Protein AF-A0A8S3X8J1-F1 (afdb_monomer_lite)

Radius of gyration: 30.8 Å; chains: 1; bounding box: 68×68×100 Å

pLDDT: mean 73.82, std 20.45, range [28.98, 93.81]

Secondary structure (DSSP, 8-state):
-HHHHHHH-TTS---HHHHHHHHHHHHHHT-S-HHHHHHHHHHHS----------------------------------TTHHHHHHHHHHHHHHHHHHHHHHHTS-GGGPPPPP-----HHHHHHHHHHHHHHHHHHHT--SHHHHHHHHHHHHHHHHHHHT---PPTT-------S--HHHHHHHHHHHHHT------------

Foldseek 3Di:
DVVVCCVVCVVDDDDPVRVVVVVVCCVVVPPDDPVRVVVVVVVVDPPPPDDDDDDDDDDDDDDDDDDDDDDDDDDPPPDVCVVVVVVVLVVLVVQLVVLLVVLLVDDPQFDWDQDDDDPDPVLVVLCVSVVVVLVVQCVVDDDPSSNVSSVSSSSVSSCVVVVHDTHGRPPPPPPPPPDDPVRVVVVVVVVVVCPDDPPPPPDDDD

Sequence (206 aa):
MHCFFAELEPSIPVTEQNLADRVRYIMRSKIFDDAELERLRREAIPSSTELATAGDAAPQATDQLPRLEAAMDLPVVVDSNDGEMVSHKLEKMSILEEAILETRSMPLENRLRLPRIPLSKRNRAVVRALNPMLVTYLEASRDLCETDSVLFGTAVAACRIIGAKLPMAGRATKQSSAIPAWRKRIEDRIAKAKGPYRQTDKLQVR

Organism: Parnassius apollo (NCBI:txid110799)

Structure (mmCIF, N/CA/C/O backbone):
data_AF-A0A8S3X8J1-F1
#
_entry.id   AF-A0A8S3X8J1-F1
#
loop_
_atom_site.group_PDB
_atom_site.id
_atom_site.type_symbol
_atom_site.label_atom_id
_atom_site.label_alt_id
_atom_site.label_comp_id
_atom_site.label_asym_id
_atom_site.label_entity_id
_atom_site.label_seq_id
_atom_site.pdbx_PDB_ins_code
_atom_site.Cartn_x
_atom_site.Cartn_y
_atom_site.Cartn_z
_atom_site.occupancy
_atom_site.B_iso_or_equiv
_atom_site.auth_seq_id
_atom_site.auth_comp_id
_atom_site.auth_asym_id
_atom_site.auth_atom_id
_atom_site.pdbx_PDB_model_num
ATOM 1 N N . MET A 1 1 ? -15.986 -31.418 2.511 1.00 70.44 1 MET A N 1
ATOM 2 C CA . MET A 1 1 ? -15.081 -30.249 2.635 1.00 70.44 1 MET A CA 1
ATOM 3 C C . MET A 1 1 ? -15.085 -29.667 4.040 1.00 70.44 1 MET A C 1
ATOM 5 O O . MET A 1 1 ? -14.022 -29.629 4.636 1.00 70.44 1 MET A O 1
ATOM 9 N N . HIS A 1 2 ? -16.231 -29.235 4.584 1.00 82.06 2 HIS A N 1
ATOM 10 C CA . HIS A 1 2 ? -16.275 -28.662 5.940 1.00 82.06 2 HIS A CA 1
ATOM 11 C C . HIS A 1 2 ? -15.825 -29.644 7.037 1.00 82.06 2 HIS A C 1
ATOM 13 O O . HIS A 1 2 ? -14.966 -29.270 7.826 1.00 82.06 2 HIS A O 1
ATOM 19 N N . CYS A 1 3 ? -16.293 -30.900 7.011 1.00 76.31 3 CYS A N 1
ATOM 20 C CA . CYS A 1 3 ? -15.869 -31.951 7.952 1.00 76.31 3 CYS A CA 1
ATOM 21 C C . CYS A 1 3 ? -14.344 -32.155 7.948 1.00 76.31 3 CYS A C 1
ATOM 23 O O . CYS A 1 3 ? -13.708 -31.909 8.963 1.00 76.31 3 CYS A O 1
AT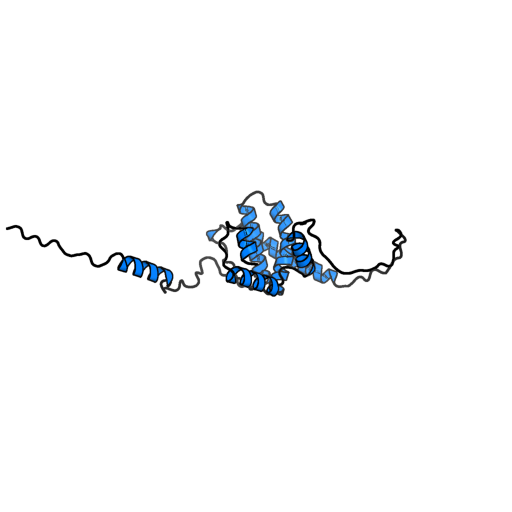OM 25 N N . PHE A 1 4 ? -13.748 -32.435 6.780 1.00 79.50 4 PHE A N 1
ATOM 26 C CA . PHE A 1 4 ? -12.290 -32.543 6.616 1.00 79.50 4 PHE A CA 1
ATOM 27 C C . PHE A 1 4 ? -11.514 -31.326 7.147 1.00 79.50 4 PHE A C 1
ATOM 29 O O . PHE A 1 4 ? -10.457 -31.487 7.745 1.00 79.50 4 PHE A O 1
ATOM 36 N N . PHE A 1 5 ? -12.019 -30.100 6.955 1.00 81.69 5 PHE A N 1
ATOM 37 C CA . PHE A 1 5 ? -11.366 -28.912 7.514 1.00 81.69 5 PHE A CA 1
ATOM 38 C C . PHE A 1 5 ? -11.462 -28.873 9.047 1.00 81.69 5 PHE A C 1
ATOM 40 O O . PHE A 1 5 ? -10.486 -28.539 9.704 1.00 81.69 5 PHE A O 1
ATOM 47 N N . ALA A 1 6 ? -12.615 -29.225 9.620 1.00 83.50 6 ALA A N 1
ATOM 48 C CA . ALA A 1 6 ? -12.805 -29.286 11.070 1.00 83.50 6 ALA A CA 1
ATOM 49 C C . ALA A 1 6 ? -12.016 -30.433 11.735 1.00 83.50 6 ALA A C 1
ATOM 51 O O . ALA A 1 6 ? -11.659 -30.323 12.903 1.00 83.50 6 ALA A O 1
ATOM 52 N N . GLU A 1 7 ? -11.735 -31.510 10.998 1.00 83.50 7 GLU A N 1
ATOM 53 C CA . GLU A 1 7 ? -10.881 -32.628 11.420 1.00 83.50 7 GLU A CA 1
ATOM 54 C C . GLU A 1 7 ? -9.389 -32.259 11.387 1.00 83.50 7 GLU A C 1
ATOM 56 O O . GLU A 1 7 ? -8.661 -32.591 12.320 1.00 83.50 7 GLU A O 1
ATOM 61 N N . LEU A 1 8 ? -8.938 -31.551 10.343 1.00 83.25 8 LEU A N 1
ATOM 62 C CA . LEU A 1 8 ? -7.545 -31.110 10.193 1.00 83.25 8 LEU A CA 1
ATOM 63 C C . LEU A 1 8 ? -7.195 -29.911 11.089 1.00 83.25 8 LEU A C 1
ATOM 65 O O . LEU A 1 8 ? -6.106 -29.866 11.651 1.00 83.25 8 LEU A O 1
ATOM 69 N N . GLU A 1 9 ? -8.110 -28.948 11.230 1.00 82.56 9 GLU A N 1
ATOM 70 C CA . GLU A 1 9 ? -7.905 -27.693 11.967 1.00 82.56 9 GLU A CA 1
ATOM 71 C C . GLU A 1 9 ? -9.029 -27.431 12.994 1.00 82.56 9 GLU A C 1
ATOM 73 O O . GLU A 1 9 ? -9.737 -26.418 12.921 1.00 82.56 9 GLU A O 1
ATOM 78 N N . PRO A 1 10 ? -9.201 -28.308 14.007 1.00 83.69 10 PRO A N 1
ATOM 79 C CA . PRO A 1 10 ? -10.264 -28.185 15.012 1.00 83.69 10 PRO A CA 1
ATOM 80 C C . PRO A 1 10 ? -10.137 -26.927 15.887 1.00 83.69 10 PRO A C 1
ATOM 82 O O . PRO A 1 10 ? -11.094 -26.527 16.550 1.00 83.69 10 PRO A O 1
ATOM 85 N N . SER A 1 11 ? -8.964 -26.283 15.888 1.00 86.12 11 SER A N 1
ATOM 86 C CA . SER A 1 11 ? -8.716 -25.022 16.595 1.00 86.12 11 SER A CA 1
ATOM 87 C C . SER A 1 11 ? -9.419 -23.816 15.954 1.00 86.12 11 SER A C 1
ATOM 89 O O . SER A 1 11 ? -9.624 -22.798 16.621 1.00 86.12 11 SER A O 1
ATOM 91 N N . ILE A 1 12 ? -9.813 -23.917 14.676 1.00 83.06 12 ILE A N 1
ATOM 92 C CA . ILE A 1 12 ? -10.372 -22.812 13.896 1.00 83.06 12 ILE A CA 1
ATOM 93 C C . ILE A 1 12 ? -11.878 -23.047 13.670 1.00 83.06 12 ILE A C 1
ATOM 95 O O . ILE A 1 12 ? -12.262 -23.771 12.749 1.00 83.06 12 ILE A O 1
ATOM 99 N N . PRO A 1 13 ? -12.775 -22.404 14.444 1.00 80.69 13 PRO A N 1
ATOM 100 C CA . PRO A 1 13 ? -14.215 -22.543 14.249 1.00 80.69 13 PRO A CA 1
ATOM 101 C C . PRO A 1 13 ? -14.662 -21.843 12.956 1.00 80.69 13 PRO A C 1
ATOM 103 O O . PRO A 1 13 ? -14.908 -20.635 12.917 1.00 80.69 13 PRO A O 1
ATOM 106 N N . VAL A 1 14 ? -14.786 -22.619 11.880 1.00 84.75 14 VAL A N 1
ATOM 107 C CA . VAL A 1 14 ? -15.282 -22.179 10.568 1.00 84.75 14 VAL A CA 1
ATOM 108 C C . VAL A 1 14 ? -16.647 -22.814 10.310 1.00 84.75 14 VAL A C 1
ATOM 110 O O . VAL A 1 14 ? -16.851 -23.990 10.596 1.00 84.75 14 VAL A O 1
ATOM 113 N N . THR A 1 15 ? -17.597 -22.059 9.753 1.00 89.00 15 THR A N 1
ATOM 114 C CA . THR A 1 15 ? -18.873 -22.612 9.266 1.00 89.00 15 THR A CA 1
ATOM 115 C C . THR A 1 15 ? -18.753 -23.042 7.805 1.00 89.00 15 THR A C 1
ATOM 117 O O . THR A 1 15 ? -17.995 -22.440 7.041 1.00 89.00 15 THR A O 1
ATOM 120 N N . GLU A 1 16 ? -19.534 -24.036 7.379 1.00 87.94 16 GLU A N 1
ATOM 121 C CA . GLU A 1 16 ? -19.531 -24.517 5.988 1.00 87.94 16 GLU A CA 1
ATOM 122 C C . GLU A 1 16 ? -19.729 -23.381 4.969 1.00 87.94 16 GLU A C 1
ATOM 124 O O . GLU A 1 16 ? -18.972 -23.267 4.004 1.00 87.94 16 GLU A O 1
ATOM 129 N N . GLN A 1 17 ? -20.670 -22.470 5.239 1.00 87.06 17 GLN A N 1
ATOM 130 C CA . GLN A 1 17 ? -20.900 -21.281 4.417 1.00 87.06 17 GLN A CA 1
ATOM 131 C C . GLN A 1 17 ? -19.654 -20.382 4.320 1.00 87.06 17 GLN A C 1
ATOM 133 O O . GLN A 1 17 ? -19.329 -19.904 3.234 1.00 87.06 17 GLN A O 1
ATOM 138 N N . ASN A 1 18 ? -18.923 -20.166 5.424 1.00 89.38 18 ASN A N 1
ATOM 139 C CA . ASN A 1 18 ? -17.708 -19.345 5.414 1.00 89.38 18 ASN A CA 1
ATOM 140 C C . ASN A 1 18 ? -16.603 -19.990 4.562 1.00 89.38 18 ASN A C 1
ATOM 142 O O . ASN A 1 18 ? -15.926 -19.293 3.807 1.00 89.38 18 ASN A O 1
ATOM 146 N N . LEU A 1 19 ? -16.458 -21.317 4.641 1.00 88.38 19 LEU A N 1
ATOM 147 C CA . LEU A 1 19 ? -15.515 -22.073 3.818 1.00 88.38 19 LEU A CA 1
ATOM 148 C C . LEU A 1 19 ? -15.890 -21.985 2.327 1.00 88.38 19 LEU A C 1
ATOM 150 O O . LEU A 1 19 ? -15.042 -21.654 1.497 1.00 88.38 19 LEU A O 1
ATOM 154 N N . ALA A 1 20 ? -17.168 -22.187 1.992 1.00 86.69 20 ALA A N 1
ATOM 155 C CA . ALA A 1 20 ? -17.674 -22.072 0.625 1.00 86.69 20 ALA A CA 1
ATOM 156 C C . ALA A 1 20 ? -17.462 -20.664 0.037 1.00 86.69 20 ALA A C 1
ATOM 158 O O . ALA A 1 20 ? -17.026 -20.527 -1.108 1.00 86.69 20 ALA A O 1
ATOM 159 N N . ASP A 1 21 ? -17.710 -19.608 0.815 1.00 90.12 21 ASP A N 1
ATOM 160 C CA . ASP A 1 21 ? -17.515 -18.229 0.360 1.00 90.12 21 ASP A CA 1
ATOM 161 C C . ASP A 1 21 ? -16.035 -17.859 0.188 1.00 90.12 21 ASP A C 1
ATOM 163 O O . ASP A 1 21 ? -15.698 -17.151 -0.766 1.00 90.12 21 ASP A O 1
ATOM 167 N N . ARG A 1 22 ? -15.129 -18.399 1.019 1.00 87.00 22 ARG A N 1
ATOM 168 C CA . ARG A 1 22 ? -13.673 -18.283 0.809 1.00 87.00 22 ARG A CA 1
ATOM 169 C C . ARG A 1 22 ? -13.231 -18.966 -0.485 1.00 87.00 22 ARG A C 1
ATOM 171 O O . ARG A 1 22 ? -12.517 -18.344 -1.268 1.00 87.00 22 ARG A O 1
ATOM 178 N N . VAL A 1 23 ? -13.700 -20.185 -0.765 1.00 86.19 23 VAL A N 1
ATOM 179 C CA . VAL A 1 23 ? -13.398 -20.898 -2.024 1.00 86.19 23 VAL A CA 1
ATOM 180 C C . VAL A 1 23 ? -13.913 -20.108 -3.236 1.00 86.19 23 VAL A C 1
ATOM 182 O O . VAL A 1 23 ? -13.148 -19.818 -4.158 1.00 86.19 23 VAL A O 1
ATOM 185 N N . ARG A 1 24 ? -15.175 -19.650 -3.207 1.00 87.56 24 ARG A N 1
ATOM 186 C CA . ARG A 1 24 ? -15.762 -18.789 -4.256 1.00 87.56 24 ARG A CA 1
ATOM 187 C C . ARG A 1 24 ? -15.014 -17.466 -4.428 1.00 87.56 24 ARG A C 1
ATOM 189 O O . ARG A 1 24 ? -15.016 -16.905 -5.525 1.00 87.56 24 ARG A O 1
ATOM 196 N N . TYR A 1 25 ? -14.447 -16.909 -3.359 1.00 88.81 25 TYR A N 1
ATOM 197 C CA . TYR A 1 25 ? -13.611 -15.713 -3.435 1.00 88.81 25 TYR A CA 1
ATOM 198 C C . TYR A 1 25 ? -12.284 -16.024 -4.132 1.00 88.81 25 TYR A C 1
ATOM 200 O O . TYR A 1 25 ? -11.979 -15.375 -5.129 1.00 88.81 25 TYR A O 1
ATOM 208 N N . ILE A 1 26 ? -11.554 -17.052 -3.684 1.00 85.00 26 ILE A N 1
ATOM 209 C CA . ILE A 1 26 ? -10.267 -17.466 -4.262 1.00 85.00 26 ILE A CA 1
ATOM 210 C C . ILE A 1 26 ? -10.416 -17.719 -5.769 1.00 85.00 26 ILE A C 1
ATOM 212 O O . ILE A 1 26 ? -9.736 -17.061 -6.556 1.00 85.00 26 ILE A O 1
ATOM 216 N N . MET A 1 27 ? -11.385 -18.541 -6.188 1.00 82.50 27 MET A N 1
ATOM 217 C CA . MET A 1 27 ? -11.612 -18.854 -7.608 1.00 82.50 27 MET A CA 1
ATOM 218 C C . MET A 1 27 ? -11.926 -17.616 -8.466 1.00 82.50 27 MET A C 1
ATOM 220 O O . MET A 1 27 ? -11.411 -17.478 -9.573 1.00 82.50 27 MET A O 1
ATOM 224 N N . ARG A 1 28 ? -12.750 -16.679 -7.971 1.00 85.56 28 ARG A N 1
ATOM 225 C CA . ARG A 1 28 ? -13.095 -15.451 -8.718 1.00 85.56 28 ARG A CA 1
ATOM 226 C C . ARG A 1 28 ? -11.992 -14.395 -8.695 1.00 85.56 28 ARG A C 1
ATOM 228 O O . ARG A 1 28 ? -11.939 -13.551 -9.586 1.00 85.56 28 ARG A O 1
ATOM 235 N N . SER A 1 29 ? -11.141 -14.408 -7.672 1.00 82.62 29 SER A N 1
ATOM 236 C CA . SER A 1 29 ? -10.134 -13.370 -7.443 1.00 82.62 29 SER A CA 1
ATOM 237 C C . SER A 1 29 ? -8.978 -13.397 -8.448 1.00 82.62 29 SER A C 1
ATOM 239 O O . SER A 1 29 ? -8.351 -12.356 -8.653 1.00 82.62 29 SER A O 1
ATOM 241 N N . LYS A 1 30 ? -8.707 -14.562 -9.066 1.00 81.56 30 LYS A N 1
ATOM 242 C CA . LYS A 1 30 ? -7.497 -14.830 -9.868 1.00 81.56 30 LYS A CA 1
ATOM 243 C C . LYS A 1 30 ? -6.218 -14.357 -9.152 1.00 81.56 30 LYS A C 1
ATOM 245 O O . LYS A 1 30 ? -5.402 -13.640 -9.727 1.00 81.56 30 LYS A O 1
ATOM 250 N N . ILE A 1 31 ? -6.122 -14.670 -7.854 1.00 82.00 31 ILE A N 1
ATOM 251 C CA . ILE A 1 31 ? -4.920 -14.429 -7.035 1.00 82.00 31 ILE A CA 1
ATOM 252 C C . ILE A 1 31 ? -3.804 -15.405 -7.417 1.00 82.00 31 ILE A C 1
ATOM 254 O O . ILE A 1 31 ? -2.651 -14.993 -7.450 1.00 82.00 31 ILE A O 1
ATOM 258 N N . PHE A 1 32 ? -4.176 -16.648 -7.724 1.00 83.38 32 PHE A N 1
ATOM 259 C CA . PHE A 1 32 ? -3.297 -17.703 -8.216 1.00 83.38 32 PHE A CA 1
ATOM 260 C C . PHE A 1 32 ? -3.569 -17.936 -9.701 1.00 83.38 32 PHE A C 1
ATOM 262 O O . PHE A 1 32 ? -4.738 -17.946 -10.108 1.00 83.38 32 PHE A O 1
ATOM 269 N N . ASP A 1 33 ? -2.513 -18.157 -10.478 1.00 85.06 33 ASP A N 1
ATOM 270 C CA . ASP A 1 33 ? -2.634 -18.651 -11.853 1.00 85.06 33 ASP A CA 1
ATOM 271 C C . ASP A 1 33 ? -2.878 -20.176 -11.858 1.00 85.06 33 ASP A C 1
ATOM 273 O O . ASP A 1 33 ? -2.619 -20.867 -10.868 1.00 85.06 33 ASP A O 1
ATOM 277 N N . ASP A 1 34 ? -3.385 -20.736 -12.963 1.00 80.81 34 ASP A N 1
ATOM 278 C CA . ASP A 1 34 ? -3.829 -22.143 -13.007 1.00 80.81 34 ASP A CA 1
ATOM 279 C C . ASP A 1 34 ? -2.699 -23.142 -12.673 1.00 80.81 34 ASP A C 1
ATOM 281 O O . ASP A 1 34 ? -2.931 -24.144 -11.995 1.00 80.81 34 ASP A O 1
ATOM 285 N N . ALA A 1 35 ? -1.455 -22.828 -13.052 1.00 84.19 35 ALA A N 1
ATOM 286 C CA . ALA A 1 35 ? -0.270 -23.613 -12.697 1.00 84.19 35 ALA A CA 1
ATOM 287 C C . ALA A 1 35 ? 0.064 -23.570 -11.190 1.00 84.19 35 ALA A C 1
ATOM 289 O O . ALA A 1 35 ? 0.562 -24.551 -10.634 1.00 84.19 35 ALA A O 1
ATOM 290 N N . GLU A 1 36 ? -0.223 -22.457 -10.508 1.00 85.75 36 GLU A N 1
ATOM 291 C CA . GLU A 1 36 ? -0.036 -22.329 -9.060 1.00 85.75 36 GLU A CA 1
ATOM 292 C C . GLU A 1 36 ? -1.138 -23.053 -8.289 1.00 85.75 36 GLU A C 1
ATOM 294 O O . GLU A 1 36 ? -0.844 -23.727 -7.304 1.00 85.75 36 GLU A O 1
ATOM 299 N N . LEU A 1 37 ? -2.387 -22.984 -8.765 1.00 82.81 37 LEU A N 1
ATOM 300 C CA . LEU A 1 37 ? -3.483 -23.797 -8.232 1.00 82.81 37 LEU A CA 1
ATOM 301 C C . LEU A 1 37 ? -3.163 -25.291 -8.344 1.00 82.81 37 LEU A C 1
ATOM 303 O O . LEU A 1 37 ? -3.385 -26.031 -7.390 1.00 82.81 37 LEU A O 1
ATOM 307 N N . GLU A 1 38 ? -2.593 -25.733 -9.465 1.00 82.50 38 GLU A N 1
ATOM 308 C CA . GLU A 1 38 ? -2.209 -27.134 -9.657 1.00 82.50 38 GLU A CA 1
ATOM 309 C C . GLU A 1 38 ? -0.980 -27.547 -8.830 1.00 82.50 38 GLU A C 1
ATOM 311 O O . GLU A 1 38 ? -0.841 -28.710 -8.453 1.00 82.50 38 GLU A O 1
ATOM 316 N N . ARG A 1 39 ? -0.084 -26.608 -8.493 1.00 90.00 39 ARG A N 1
ATOM 317 C CA . ARG A 1 39 ? 0.973 -26.837 -7.492 1.00 90.00 39 ARG A CA 1
ATOM 318 C C . ARG A 1 39 ? 0.371 -27.006 -6.096 1.00 90.00 39 ARG A C 1
ATOM 320 O O . ARG A 1 39 ? 0.656 -28.000 -5.440 1.00 90.00 39 ARG A O 1
ATOM 327 N N . LEU A 1 40 ? -0.504 -26.087 -5.684 1.00 85.38 40 LEU A N 1
ATOM 328 C CA . LEU A 1 40 ? -1.157 -26.108 -4.372 1.00 85.38 40 LEU A CA 1
ATOM 329 C C . LEU A 1 40 ? -2.054 -27.340 -4.179 1.00 85.38 40 LEU A C 1
ATOM 331 O O . LEU A 1 40 ? -2.108 -27.876 -3.080 1.00 85.38 40 LEU A O 1
ATOM 335 N N . ARG A 1 41 ? -2.722 -27.835 -5.231 1.00 84.38 41 ARG A N 1
ATOM 336 C CA . ARG A 1 41 ? -3.474 -29.106 -5.187 1.00 84.38 41 ARG A CA 1
ATOM 337 C C . ARG A 1 41 ? -2.570 -30.299 -4.883 1.00 84.38 41 ARG A C 1
ATOM 339 O O . ARG A 1 41 ? -2.928 -31.116 -4.044 1.00 84.38 41 ARG A O 1
ATOM 346 N N . ARG A 1 42 ? -1.404 -30.381 -5.532 1.00 83.50 42 ARG A N 1
ATOM 347 C CA . ARG A 1 42 ? -0.416 -31.448 -5.291 1.00 83.50 42 ARG A CA 1
ATOM 348 C C . ARG A 1 42 ? 0.234 -31.357 -3.912 1.00 83.50 42 ARG A C 1
ATOM 350 O O . ARG A 1 42 ? 0.564 -32.385 -3.346 1.00 83.50 42 ARG A O 1
ATOM 357 N N . GLU A 1 43 ? 0.399 -30.152 -3.377 1.00 84.31 43 GLU A N 1
ATOM 358 C CA . GLU A 1 43 ? 0.939 -29.912 -2.032 1.00 84.31 43 GLU A CA 1
ATOM 359 C C . GLU A 1 43 ? -0.090 -30.212 -0.925 1.00 84.31 43 GLU A C 1
ATOM 361 O O . GLU A 1 43 ? 0.252 -30.774 0.111 1.00 84.31 43 GLU A O 1
ATOM 366 N N . ALA A 1 44 ? -1.368 -29.889 -1.158 1.00 73.19 44 ALA A N 1
ATOM 367 C CA . ALA A 1 44 ? -2.462 -30.114 -0.211 1.00 73.19 44 ALA A CA 1
ATOM 368 C C . ALA A 1 44 ? -2.971 -31.568 -0.160 1.00 73.19 44 ALA A C 1
ATOM 370 O O . ALA A 1 44 ? -3.754 -31.903 0.729 1.00 73.19 44 ALA A O 1
ATOM 371 N N . ILE A 1 45 ? -2.554 -32.423 -1.098 1.00 72.00 45 ILE A N 1
ATOM 372 C CA . ILE A 1 45 ? -2.741 -33.874 -1.022 1.00 72.00 45 ILE A CA 1
ATOM 373 C C . ILE A 1 45 ? -1.444 -34.457 -0.441 1.00 72.00 45 ILE A C 1
ATOM 375 O O . ILE A 1 45 ? -0.499 -34.684 -1.198 1.00 72.00 45 ILE A O 1
ATOM 379 N N . PRO A 1 46 ? -1.352 -34.710 0.881 1.00 55.47 46 PRO A N 1
ATOM 380 C CA . PRO A 1 46 ? -0.230 -35.470 1.412 1.00 55.47 46 PRO A CA 1
ATOM 381 C C . PRO A 1 46 ? -0.226 -36.859 0.768 1.00 55.47 46 PRO A C 1
ATOM 383 O O . PRO A 1 46 ? -1.288 -37.468 0.606 1.00 55.47 46 PRO A O 1
ATOM 386 N N . SER A 1 47 ? 0.963 -37.356 0.422 1.00 50.19 47 SER A N 1
ATOM 387 C CA . SER A 1 47 ? 1.184 -38.665 -0.203 1.00 50.19 47 SER A CA 1
ATOM 388 C C . SER A 1 47 ? 0.678 -39.817 0.673 1.00 50.19 47 SER A C 1
ATOM 390 O O . SER A 1 47 ? 1.444 -40.469 1.379 1.00 50.19 47 SER A O 1
ATOM 392 N N . SER A 1 48 ? -0.627 -40.077 0.615 1.00 42.81 48 SER A N 1
ATOM 393 C CA . SER A 1 48 ? -1.258 -41.265 1.181 1.00 42.81 48 SER A CA 1
ATOM 394 C C . SER A 1 48 ? -1.009 -42.423 0.229 1.00 42.81 48 SER A C 1
ATOM 396 O O . SER A 1 48 ? -1.807 -42.714 -0.662 1.00 42.81 48 SER A O 1
ATOM 398 N N . THR A 1 49 ? 0.156 -43.040 0.393 1.00 42.03 49 THR A N 1
ATOM 399 C CA . THR A 1 49 ? 0.486 -44.320 -0.224 1.00 42.03 49 THR A CA 1
ATOM 400 C C . THR A 1 49 ? -0.544 -45.371 0.202 1.00 42.03 49 THR A C 1
ATOM 402 O O . THR A 1 49 ? -0.815 -45.524 1.388 1.00 42.03 49 THR A O 1
ATOM 405 N N . GLU A 1 50 ? -1.069 -46.098 -0.786 1.00 42.75 50 GLU A N 1
ATOM 406 C CA . GLU A 1 50 ? -1.802 -47.367 -0.656 1.00 42.75 50 GLU A CA 1
ATOM 407 C C . GLU A 1 50 ? -3.138 -47.376 0.120 1.00 42.75 50 GLU A C 1
ATOM 409 O O . GLU A 1 50 ? -3.216 -47.702 1.301 1.00 42.75 50 GLU A O 1
ATOM 414 N N . LEU A 1 51 ? -4.236 -47.282 -0.640 1.00 38.59 51 LEU A N 1
ATOM 415 C CA . LEU A 1 51 ? -5.217 -48.374 -0.632 1.00 38.59 51 LEU A CA 1
ATOM 416 C C . LEU A 1 51 ? -5.711 -48.635 -2.065 1.00 38.59 51 LEU A C 1
ATOM 418 O O . LEU A 1 51 ? -6.148 -47.719 -2.758 1.00 38.59 51 LEU A O 1
ATOM 422 N N . ALA A 1 52 ? -5.586 -49.877 -2.534 1.00 38.44 52 ALA A N 1
ATOM 423 C CA . ALA A 1 52 ? -5.862 -50.259 -3.920 1.00 38.44 52 ALA A CA 1
ATOM 424 C C . ALA A 1 52 ? -7.323 -50.688 -4.150 1.00 38.44 52 ALA A C 1
ATOM 426 O O . ALA A 1 52 ? -7.929 -51.275 -3.257 1.00 38.44 52 ALA A O 1
ATOM 427 N N . THR A 1 53 ? -7.838 -50.445 -5.367 1.00 36.12 53 THR A N 1
ATOM 428 C CA . THR A 1 53 ? -8.833 -51.210 -6.179 1.00 36.12 53 THR A CA 1
ATOM 429 C C . THR A 1 53 ? -9.578 -50.249 -7.128 1.00 36.12 53 THR A C 1
ATOM 431 O O . THR A 1 53 ? -9.874 -49.130 -6.734 1.00 36.12 53 THR A O 1
ATOM 434 N N . ALA A 1 54 ? -9.963 -50.583 -8.366 1.00 35.28 54 ALA A N 1
ATOM 435 C CA . ALA A 1 54 ? -9.479 -51.559 -9.355 1.00 35.28 54 ALA A CA 1
ATOM 436 C C . ALA A 1 54 ? -10.088 -51.183 -10.736 1.00 35.28 54 ALA A C 1
ATOM 438 O O . ALA A 1 54 ? -11.210 -50.683 -10.772 1.00 35.28 54 ALA A O 1
ATOM 439 N N . GLY A 1 55 ? -9.396 -51.469 -11.850 1.00 29.45 55 GLY A N 1
ATO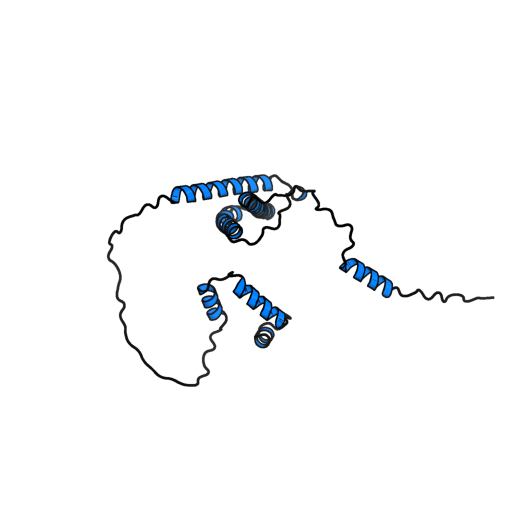M 440 C CA . GLY A 1 55 ? -9.870 -51.205 -13.227 1.00 29.45 55 GLY A CA 1
ATOM 441 C C . GLY A 1 55 ? -9.443 -49.826 -13.782 1.00 29.45 55 GLY A C 1
ATOM 442 O O . GLY A 1 55 ? -9.607 -48.823 -13.100 1.00 29.45 55 GLY A O 1
ATOM 443 N N . ASP A 1 56 ? -8.882 -49.687 -14.989 1.00 29.81 56 ASP A N 1
ATOM 444 C CA . ASP A 1 56 ? -8.658 -50.699 -16.034 1.00 29.81 56 ASP A CA 1
ATOM 445 C C . ASP A 1 56 ? -7.377 -50.451 -16.870 1.00 29.81 56 ASP A C 1
ATOM 447 O O . ASP A 1 56 ? -6.813 -49.356 -16.880 1.00 29.81 56 ASP A O 1
ATOM 451 N N . ALA A 1 57 ? -6.911 -51.506 -17.542 1.00 34.75 57 ALA A N 1
ATOM 452 C CA . ALA A 1 57 ? -5.738 -51.583 -18.436 1.00 34.75 57 ALA A CA 1
ATOM 453 C C . ALA A 1 57 ? -5.963 -50.841 -19.790 1.00 34.75 57 ALA A C 1
ATOM 455 O O . ALA A 1 57 ? -7.110 -50.614 -20.155 1.00 34.75 57 ALA A O 1
ATOM 456 N N . ALA A 1 58 ? -5.004 -50.483 -20.670 1.00 39.06 58 ALA A N 1
ATOM 457 C CA . ALA A 1 58 ? -3.522 -50.449 -20.741 1.00 39.06 58 ALA A CA 1
ATOM 458 C C . ALA A 1 58 ? -3.120 -49.658 -22.050 1.00 39.06 58 ALA A C 1
ATOM 460 O O . ALA A 1 58 ? -3.895 -48.792 -22.449 1.00 39.06 58 ALA A O 1
ATOM 461 N N . PRO A 1 59 ? -2.006 -49.916 -22.785 1.00 43.09 59 PRO A N 1
ATOM 462 C CA . PRO A 1 59 ? -0.622 -49.510 -22.483 1.00 43.09 59 PRO A CA 1
ATOM 463 C C . PRO A 1 59 ? 0.116 -48.646 -23.553 1.00 43.09 59 PRO A C 1
ATOM 465 O O . PRO A 1 59 ? -0.201 -48.652 -24.735 1.00 43.09 59 PRO A O 1
ATOM 468 N N . GLN A 1 60 ? 1.184 -47.988 -23.076 1.00 35.34 60 GLN A N 1
ATOM 469 C CA . GLN A 1 60 ? 2.491 -47.625 -23.684 1.00 35.34 60 GLN A CA 1
ATOM 470 C C . GLN A 1 60 ? 2.753 -47.601 -25.214 1.00 35.34 60 GLN A C 1
ATOM 472 O O . GLN A 1 60 ? 2.710 -48.631 -25.881 1.00 35.34 60 GLN A O 1
ATOM 477 N N . ALA A 1 61 ? 3.313 -46.464 -25.666 1.00 32.34 61 ALA A N 1
ATOM 478 C CA . ALA A 1 61 ? 4.456 -46.301 -26.596 1.00 32.34 61 ALA A CA 1
ATOM 479 C C . ALA A 1 61 ? 4.878 -44.803 -26.619 1.00 32.34 61 ALA A C 1
ATOM 481 O O . ALA A 1 61 ? 4.020 -43.963 -26.356 1.00 32.34 61 ALA A O 1
ATOM 482 N N . THR A 1 62 ? 6.092 -44.321 -26.934 1.00 32.06 62 THR A N 1
ATOM 483 C CA . THR A 1 62 ? 7.510 -44.786 -26.873 1.00 32.06 62 THR A CA 1
ATOM 484 C C . THR A 1 62 ? 8.362 -43.497 -26.911 1.00 32.06 62 THR A C 1
ATOM 486 O O . THR A 1 62 ? 8.080 -42.639 -27.740 1.00 32.06 62 THR A O 1
ATOM 489 N N . ASP A 1 63 ? 9.207 -43.212 -25.915 1.00 30.81 63 ASP A N 1
ATOM 490 C CA . ASP A 1 63 ? 10.681 -43.391 -25.896 1.00 30.81 63 ASP A CA 1
ATOM 491 C C . ASP A 1 63 ? 11.523 -42.365 -26.713 1.00 30.81 63 ASP A C 1
ATOM 493 O O . ASP A 1 63 ? 11.103 -41.884 -27.759 1.00 30.81 63 ASP A O 1
ATOM 497 N N . GLN A 1 64 ? 12.744 -42.099 -26.222 1.00 31.14 64 GLN A N 1
ATOM 498 C CA . GLN A 1 64 ? 13.864 -41.320 -26.791 1.00 31.14 64 GLN A CA 1
ATOM 499 C C . GLN A 1 64 ? 13.898 -39.782 -26.624 1.00 31.14 64 GLN A C 1
ATOM 501 O O . GLN A 1 64 ? 13.528 -39.001 -27.498 1.00 31.14 64 GLN A O 1
ATOM 506 N N . LEU A 1 65 ? 14.568 -39.360 -25.543 1.00 34.97 65 LEU A N 1
ATOM 507 C CA . LEU A 1 65 ? 15.546 -38.259 -25.579 1.00 34.97 65 LEU A CA 1
ATOM 508 C C . LEU A 1 65 ? 16.870 -38.795 -26.152 1.00 34.97 65 LEU A C 1
ATOM 510 O O . LEU A 1 65 ? 17.271 -39.900 -25.778 1.00 34.97 65 LEU A O 1
ATOM 514 N N . PRO A 1 66 ? 17.611 -38.006 -26.954 1.00 38.81 66 PRO A N 1
ATOM 515 C CA . PRO A 1 66 ? 18.976 -37.718 -26.502 1.00 38.81 66 PRO A CA 1
ATOM 516 C C . PRO A 1 66 ? 19.557 -36.332 -26.868 1.00 38.81 66 PRO A C 1
ATOM 518 O O . PRO A 1 66 ? 19.584 -35.930 -28.025 1.00 38.81 66 PRO A O 1
ATOM 521 N N . ARG A 1 67 ? 20.255 -35.771 -25.867 1.00 28.98 67 ARG A N 1
ATOM 522 C CA . ARG A 1 67 ? 21.561 -35.076 -25.961 1.00 28.98 67 ARG A CA 1
ATOM 523 C C . ARG A 1 67 ? 21.623 -33.601 -26.416 1.00 28.98 67 ARG A C 1
ATOM 525 O O . ARG A 1 67 ? 20.770 -33.067 -27.107 1.00 28.98 67 ARG A O 1
ATOM 532 N N . LEU A 1 68 ? 22.673 -32.963 -25.895 1.00 36.69 68 LEU A N 1
ATOM 533 C CA . LEU A 1 68 ? 22.974 -31.532 -25.843 1.00 36.69 68 LEU A CA 1
ATOM 534 C C . LEU A 1 68 ? 23.745 -31.019 -27.082 1.00 36.69 68 LEU A C 1
ATOM 536 O O . LEU A 1 68 ? 24.486 -31.781 -27.695 1.00 36.69 68 LEU A O 1
ATOM 540 N N . GLU A 1 69 ? 23.648 -29.701 -27.296 1.00 34.50 69 GLU A N 1
ATOM 541 C CA . GLU A 1 69 ? 24.545 -28.805 -28.063 1.00 34.50 69 GLU A CA 1
ATOM 542 C C . GLU A 1 69 ? 24.630 -28.908 -29.600 1.00 34.50 69 GLU A C 1
ATOM 544 O O . GLU A 1 69 ? 25.280 -29.784 -30.161 1.00 34.50 69 GLU A O 1
ATOM 549 N N . ALA A 1 70 ? 24.134 -27.855 -30.265 1.00 30.28 70 ALA A N 1
ATOM 550 C CA . ALA A 1 70 ? 24.914 -27.055 -31.219 1.00 30.28 70 ALA A CA 1
ATOM 551 C C . ALA A 1 70 ? 24.271 -25.661 -31.373 1.00 30.28 70 ALA A C 1
ATOM 553 O O . ALA A 1 70 ? 23.047 -25.539 -31.413 1.00 30.28 70 ALA A O 1
ATOM 554 N N . ALA A 1 71 ? 25.085 -24.606 -31.439 1.00 40.44 71 ALA A N 1
ATOM 555 C CA . ALA A 1 71 ? 24.607 -23.234 -31.605 1.00 40.44 71 ALA A CA 1
ATOM 556 C C . ALA A 1 71 ? 24.185 -22.942 -33.055 1.00 40.44 71 ALA A C 1
ATOM 558 O O . ALA A 1 71 ? 24.894 -23.313 -33.988 1.00 40.44 71 ALA A O 1
ATOM 559 N N . MET A 1 72 ? 23.096 -22.189 -33.233 1.00 34.88 72 MET A N 1
ATOM 560 C CA . MET A 1 72 ? 22.855 -21.394 -34.440 1.00 34.88 72 MET A CA 1
ATOM 561 C C . MET A 1 72 ? 22.229 -20.054 -34.053 1.00 34.88 72 MET A C 1
ATOM 563 O O . MET A 1 72 ? 21.207 -20.019 -33.368 1.00 34.88 72 MET A O 1
ATOM 567 N N . ASP A 1 73 ? 22.856 -18.968 -34.504 1.00 43.47 73 ASP A N 1
ATOM 568 C CA . ASP A 1 73 ? 22.341 -17.609 -34.372 1.00 43.47 73 ASP A CA 1
ATOM 569 C C . ASP A 1 73 ? 20.949 -17.477 -34.999 1.00 43.47 73 ASP A C 1
ATOM 571 O O . ASP A 1 73 ? 20.727 -17.841 -36.156 1.00 43.47 73 ASP A O 1
ATOM 575 N N . LEU A 1 74 ? 20.033 -16.861 -34.256 1.00 34.75 74 LEU A N 1
ATOM 576 C CA . LEU A 1 74 ? 18.818 -16.253 -34.787 1.00 34.75 74 LEU A CA 1
ATOM 577 C C . LEU A 1 74 ? 18.822 -14.777 -34.371 1.00 34.75 74 LEU A C 1
ATOM 579 O O . LEU A 1 74 ? 19.255 -14.452 -33.263 1.00 34.75 74 LEU A O 1
ATOM 583 N N . PRO A 1 75 ? 18.436 -13.866 -35.279 1.00 36.75 75 PRO A N 1
ATOM 584 C CA . PRO A 1 75 ? 18.855 -12.477 -35.201 1.00 36.75 75 PRO A CA 1
ATOM 585 C C . PRO A 1 75 ? 18.223 -11.758 -34.015 1.00 36.75 75 PRO A C 1
ATOM 587 O O . PRO A 1 75 ? 17.032 -11.908 -33.738 1.00 36.75 75 PRO A O 1
ATOM 590 N N . VAL A 1 76 ? 19.021 -10.901 -33.376 1.00 42.38 76 VAL A N 1
ATOM 591 C CA . VAL A 1 76 ? 18.538 -9.924 -32.401 1.00 42.38 76 VAL A CA 1
ATOM 592 C C . VAL A 1 76 ? 17.581 -8.967 -33.113 1.00 42.38 76 VAL A C 1
ATOM 594 O O . VAL A 1 76 ? 17.994 -7.982 -33.726 1.00 42.38 76 VAL A O 1
ATOM 597 N N . VAL A 1 77 ? 16.283 -9.250 -33.020 1.00 37.56 77 VAL A N 1
ATOM 598 C CA . VAL A 1 77 ? 15.249 -8.248 -33.264 1.00 37.56 77 VAL A CA 1
ATOM 599 C C . VAL A 1 77 ? 15.304 -7.297 -32.075 1.00 37.56 77 VAL A C 1
ATOM 601 O O . VAL A 1 77 ? 14.741 -7.578 -31.019 1.00 37.56 77 VAL A O 1
ATOM 604 N N . VAL A 1 78 ? 16.039 -6.196 -32.240 1.00 43.91 78 VAL A N 1
ATOM 605 C CA . VAL A 1 78 ? 16.034 -5.072 -31.297 1.00 43.91 78 VAL A CA 1
ATOM 606 C C . VAL A 1 78 ? 14.651 -4.426 -31.370 1.00 43.91 78 VAL A C 1
ATOM 608 O O . VAL A 1 78 ? 14.412 -3.522 -32.173 1.00 43.91 78 VAL A O 1
ATOM 611 N N . ASP A 1 79 ? 13.714 -4.935 -30.571 1.00 36.78 79 ASP A N 1
ATOM 612 C CA . ASP A 1 79 ? 12.406 -4.311 -30.416 1.00 36.78 79 ASP A CA 1
ATOM 613 C C . ASP A 1 79 ? 12.602 -2.923 -29.795 1.00 36.78 79 ASP A C 1
ATOM 615 O O . ASP A 1 79 ? 13.228 -2.767 -28.746 1.00 36.78 79 ASP A O 1
ATOM 619 N N . SER A 1 80 ? 12.091 -1.885 -30.454 1.00 47.97 80 SER A N 1
ATOM 620 C CA . SER A 1 80 ? 12.380 -0.480 -30.115 1.00 47.97 80 SER A CA 1
ATOM 621 C C . SER A 1 80 ? 11.573 0.031 -28.906 1.00 47.97 80 SER A C 1
ATOM 623 O O . SER A 1 80 ? 11.254 1.213 -28.807 1.00 47.97 80 SER A O 1
ATOM 625 N N . ASN A 1 81 ? 11.243 -0.878 -27.990 1.00 52.16 81 ASN A N 1
ATOM 626 C CA . ASN A 1 81 ? 10.333 -0.730 -26.855 1.00 52.16 81 ASN A CA 1
ATOM 627 C C . ASN A 1 81 ? 11.085 -0.551 -25.515 1.00 52.16 81 ASN A C 1
ATOM 629 O O . ASN A 1 81 ? 10.571 0.056 -24.571 1.00 52.16 81 ASN A O 1
ATOM 633 N N . ASP A 1 82 ? 12.345 -0.999 -25.438 1.00 53.44 82 ASP A N 1
ATOM 634 C CA . ASP A 1 82 ? 13.159 -0.920 -24.215 1.00 53.44 82 ASP A CA 1
ATOM 635 C C . ASP A 1 82 ? 13.332 0.518 -23.698 1.00 53.44 82 ASP A C 1
ATOM 637 O O . ASP A 1 82 ? 13.315 0.752 -22.488 1.00 53.44 82 ASP A O 1
ATOM 641 N N . GLY A 1 83 ? 13.439 1.508 -24.592 1.00 53.19 83 GLY A N 1
ATOM 642 C CA . GLY A 1 83 ? 13.600 2.916 -24.214 1.00 53.19 83 GLY A CA 1
ATOM 643 C C . GLY A 1 83 ? 12.407 3.481 -23.430 1.00 53.19 83 GLY A C 1
ATOM 644 O O . GLY A 1 83 ? 12.593 4.177 -22.429 1.00 53.19 83 GLY A O 1
ATOM 645 N N . GLU A 1 84 ? 11.179 3.144 -23.836 1.00 60.06 84 GLU A N 1
ATOM 646 C CA . GLU A 1 84 ? 9.954 3.601 -23.168 1.00 60.06 84 GLU A CA 1
ATOM 647 C C . GLU A 1 84 ? 9.755 2.874 -21.827 1.00 60.06 84 GLU A C 1
ATOM 649 O O . GLU A 1 84 ? 9.439 3.502 -20.811 1.00 60.06 84 GLU A O 1
ATOM 654 N N . MET A 1 85 ? 10.054 1.570 -21.777 1.00 61.53 85 MET A N 1
ATOM 655 C CA . MET A 1 85 ? 10.039 0.793 -20.533 1.00 61.53 85 MET A CA 1
ATOM 656 C C . MET A 1 85 ? 11.078 1.274 -19.508 1.00 61.53 85 MET A C 1
ATOM 658 O O . MET A 1 85 ? 10.755 1.376 -18.319 1.00 61.53 85 MET A O 1
ATOM 662 N N . VAL A 1 86 ? 12.302 1.600 -19.939 1.00 65.25 86 VAL A N 1
ATOM 663 C CA . VAL A 1 86 ? 13.356 2.149 -19.070 1.00 65.25 86 VAL A CA 1
ATOM 664 C C . VAL A 1 86 ? 12.974 3.541 -18.564 1.00 65.25 86 VAL A C 1
ATOM 666 O O . VAL A 1 86 ? 13.081 3.790 -17.362 1.00 65.25 86 VAL A O 1
ATOM 669 N N . SER A 1 87 ? 12.447 4.415 -19.429 1.00 71.06 87 SER A N 1
ATOM 670 C CA . SER A 1 87 ? 11.996 5.759 -19.041 1.00 71.06 87 SER A CA 1
ATOM 671 C C . SER A 1 87 ? 10.887 5.700 -17.980 1.00 71.06 87 SER A C 1
ATOM 673 O O . SER A 1 87 ? 11.023 6.261 -16.890 1.00 71.06 87 SER A O 1
ATOM 675 N N . HIS A 1 88 ? 9.852 4.885 -18.205 1.00 80.25 88 HIS A N 1
ATOM 676 C CA . HIS A 1 88 ? 8.781 4.661 -17.230 1.00 80.25 88 HIS A CA 1
ATOM 677 C C . HIS A 1 88 ? 9.206 3.902 -15.965 1.00 80.25 88 HIS A C 1
ATOM 679 O O . HIS A 1 88 ? 8.433 3.855 -15.001 1.00 80.25 88 HIS A O 1
ATOM 685 N N . LYS A 1 89 ? 10.366 3.240 -15.944 1.00 83.00 89 LYS A N 1
ATOM 686 C CA . LYS A 1 89 ? 10.943 2.669 -14.718 1.00 83.00 89 LYS A CA 1
ATOM 687 C C . LYS A 1 89 ? 11.665 3.758 -13.925 1.00 83.00 89 LYS A C 1
ATOM 689 O O . LYS A 1 89 ? 11.415 3.884 -12.729 1.00 83.00 89 LYS A O 1
ATOM 694 N N . LEU A 1 90 ? 12.482 4.569 -14.598 1.00 80.00 90 LEU A N 1
ATOM 695 C CA . LEU A 1 90 ? 13.231 5.678 -14.006 1.00 80.00 90 LEU A CA 1
ATOM 696 C C . LEU A 1 90 ? 12.305 6.746 -13.401 1.00 80.00 90 LEU A C 1
ATOM 698 O O . LEU A 1 90 ? 12.511 7.163 -12.266 1.00 80.00 90 LEU A O 1
ATOM 702 N N . GLU A 1 91 ? 11.229 7.109 -14.104 1.00 87.25 91 GLU A N 1
ATOM 703 C CA . GLU A 1 91 ? 10.178 8.010 -13.607 1.00 87.25 91 GLU A CA 1
ATOM 704 C C . GLU A 1 91 ? 9.582 7.509 -12.276 1.00 87.25 91 GLU A C 1
ATOM 706 O O . GLU A 1 91 ? 9.479 8.252 -11.300 1.00 87.25 91 GLU A O 1
ATOM 711 N N . LYS A 1 92 ? 9.244 6.214 -12.197 1.00 86.50 92 LYS A N 1
ATOM 712 C CA . LYS A 1 92 ? 8.680 5.603 -10.981 1.00 86.50 92 LYS A CA 1
ATOM 713 C C . LYS A 1 92 ? 9.697 5.503 -9.845 1.00 86.50 92 LYS A C 1
ATOM 715 O O . LYS A 1 92 ? 9.286 5.605 -8.693 1.00 86.50 92 LYS A O 1
ATOM 720 N N . MET A 1 93 ? 10.983 5.309 -10.150 1.00 86.25 93 MET A N 1
ATOM 721 C CA . MET A 1 93 ? 12.059 5.380 -9.154 1.00 86.25 93 MET A CA 1
ATOM 722 C C . MET A 1 93 ? 12.187 6.794 -8.585 1.00 86.25 93 MET A C 1
ATOM 724 O O . MET A 1 93 ? 12.189 6.951 -7.371 1.00 86.25 93 MET A O 1
ATOM 728 N N . SER A 1 94 ? 12.184 7.826 -9.432 1.00 89.88 94 SER A N 1
ATOM 729 C CA . SER A 1 94 ? 12.266 9.220 -8.980 1.00 89.88 94 SER A CA 1
ATOM 730 C C . SER A 1 94 ? 11.098 9.605 -8.056 1.00 89.88 94 SER A C 1
ATOM 732 O O . SER A 1 94 ? 11.324 10.146 -6.974 1.00 89.88 94 SER A O 1
ATOM 734 N N . ILE A 1 95 ? 9.860 9.233 -8.413 1.00 90.62 95 ILE A N 1
ATOM 735 C CA . ILE A 1 95 ? 8.668 9.461 -7.569 1.00 90.62 95 ILE A CA 1
ATOM 736 C C . ILE A 1 95 ? 8.751 8.685 -6.240 1.00 90.62 95 ILE A C 1
ATOM 738 O O . ILE A 1 95 ? 8.249 9.148 -5.213 1.00 90.62 95 ILE A O 1
ATOM 742 N N . LEU A 1 96 ? 9.358 7.493 -6.249 1.00 90.44 96 LEU A N 1
ATOM 743 C CA . LEU A 1 96 ? 9.569 6.677 -5.053 1.00 90.44 96 LEU A CA 1
ATOM 744 C C . LEU A 1 96 ? 10.586 7.324 -4.103 1.00 90.44 96 LEU A C 1
ATOM 746 O O . LEU A 1 96 ? 10.309 7.448 -2.911 1.00 90.44 96 LEU A O 1
ATOM 750 N N . GLU A 1 97 ? 11.727 7.769 -4.625 1.00 91.25 97 GLU A N 1
ATOM 751 C CA . GLU A 1 97 ? 12.786 8.415 -3.846 1.00 91.25 97 GLU A CA 1
ATOM 752 C C . GLU A 1 97 ? 12.316 9.729 -3.223 1.00 91.25 97 GLU A C 1
ATOM 754 O O . GLU A 1 97 ? 12.489 9.927 -2.020 1.00 91.25 97 GLU A O 1
ATOM 759 N N . GLU A 1 98 ? 11.638 10.580 -3.999 1.00 92.38 98 GLU A N 1
ATOM 760 C CA . GLU A 1 98 ? 11.026 11.819 -3.510 1.00 92.38 98 GLU A CA 1
ATOM 761 C C . GLU A 1 98 ? 10.062 11.542 -2.342 1.00 92.38 98 GLU A C 1
ATOM 763 O O . GLU A 1 98 ? 10.182 12.139 -1.270 1.00 92.38 98 GLU A O 1
ATOM 768 N N . ALA A 1 99 ? 9.146 10.580 -2.500 1.00 90.12 99 ALA A N 1
ATOM 769 C CA . ALA A 1 99 ? 8.160 10.252 -1.473 1.00 90.12 99 ALA A CA 1
ATOM 770 C C . ALA A 1 99 ? 8.778 9.624 -0.205 1.00 90.12 99 ALA A C 1
ATOM 772 O O . ALA A 1 99 ? 8.275 9.852 0.901 1.00 90.12 99 ALA A O 1
ATOM 773 N N . ILE A 1 100 ? 9.862 8.849 -0.332 1.00 89.81 100 ILE A N 1
ATOM 774 C CA . ILE A 1 100 ? 10.611 8.309 0.815 1.00 89.81 100 ILE A CA 1
ATOM 775 C C . ILE A 1 100 ? 11.352 9.434 1.551 1.00 89.81 100 ILE A C 1
ATOM 777 O O . ILE A 1 100 ? 11.291 9.490 2.781 1.00 89.81 100 ILE A O 1
ATOM 781 N N . LEU A 1 101 ? 12.011 10.347 0.829 1.00 89.62 101 LEU A N 1
ATOM 782 C CA . LEU A 1 101 ? 12.716 11.491 1.417 1.00 89.62 101 LEU A CA 1
ATOM 783 C C . LEU A 1 101 ? 11.754 12.420 2.170 1.00 89.62 101 LEU A C 1
ATOM 785 O O . LEU A 1 101 ? 11.988 12.703 3.345 1.00 89.62 101 LEU A O 1
ATOM 789 N N . GLU A 1 102 ? 10.632 12.803 1.552 1.00 89.50 102 GLU A N 1
ATOM 790 C CA . GLU A 1 102 ? 9.567 13.571 2.215 1.00 89.50 102 GLU A CA 1
ATOM 791 C C . GLU A 1 102 ? 9.087 12.901 3.510 1.00 89.50 102 GLU A C 1
ATOM 793 O O . GLU A 1 102 ? 8.921 13.562 4.535 1.00 89.50 102 GLU A O 1
ATOM 798 N N . THR A 1 103 ? 8.865 11.582 3.469 1.00 87.88 103 THR A N 1
ATOM 799 C CA . THR A 1 103 ? 8.344 10.825 4.614 1.00 87.88 103 THR A CA 1
ATOM 800 C C . THR A 1 103 ? 9.356 10.762 5.756 1.00 87.88 103 THR A C 1
ATOM 802 O O . THR A 1 103 ? 8.966 10.907 6.913 1.00 87.88 103 THR A O 1
ATOM 805 N N . ARG A 1 104 ? 10.649 10.586 5.453 1.00 88.69 104 ARG A N 1
ATOM 806 C CA . ARG A 1 104 ? 11.731 10.581 6.455 1.00 88.69 104 ARG A CA 1
ATOM 807 C C . ARG A 1 104 ? 11.877 11.930 7.161 1.00 88.69 104 ARG A C 1
ATOM 809 O O . ARG A 1 104 ? 12.191 11.964 8.345 1.00 88.69 104 ARG A O 1
ATOM 816 N N . SER A 1 105 ? 11.613 13.035 6.465 1.00 84.88 105 SER A N 1
ATOM 817 C CA . SER A 1 105 ? 11.609 14.383 7.050 1.00 84.88 105 SER A CA 1
ATOM 818 C C . SER A 1 105 ? 10.318 14.737 7.807 1.00 84.88 105 SER A C 1
ATOM 820 O O . SER A 1 105 ? 10.221 15.842 8.343 1.00 84.88 105 SER A O 1
ATOM 822 N N . MET A 1 106 ? 9.322 13.843 7.862 1.00 84.19 106 MET A N 1
ATOM 823 C CA . MET A 1 106 ? 7.990 14.136 8.393 1.00 84.19 106 MET A CA 1
ATOM 824 C C . MET A 1 106 ? 7.648 13.278 9.627 1.00 84.19 106 MET A C 1
ATOM 826 O O . MET A 1 106 ? 7.567 12.050 9.517 1.00 84.19 106 MET A O 1
ATOM 830 N N . PRO A 1 107 ? 7.373 13.893 10.797 1.00 82.19 107 PRO A N 1
ATOM 831 C CA . PRO A 1 107 ? 6.960 13.152 11.986 1.00 82.19 107 PRO A CA 1
ATOM 832 C C . PRO A 1 107 ? 5.574 12.519 11.783 1.00 82.19 107 PRO A C 1
ATOM 834 O O . PRO A 1 107 ? 4.770 12.989 10.968 1.00 82.19 107 PRO A O 1
ATOM 837 N N . LEU A 1 108 ? 5.299 11.438 12.519 1.00 79.69 108 LEU A N 1
ATOM 838 C CA . LEU A 1 108 ? 4.147 10.550 12.312 1.00 79.69 108 LEU A CA 1
ATOM 839 C C . LEU A 1 108 ? 2.795 11.282 12.316 1.00 79.69 108 LEU A C 1
ATOM 841 O O . LEU A 1 108 ? 1.902 10.929 11.547 1.00 79.69 108 LEU A O 1
ATOM 845 N N . GLU A 1 109 ? 2.652 12.323 13.134 1.00 79.81 109 GLU A N 1
ATOM 846 C CA . GLU A 1 109 ? 1.429 13.116 13.299 1.00 79.81 109 GLU A CA 1
ATOM 847 C C . GLU A 1 109 ? 1.079 13.935 12.048 1.00 79.81 109 GLU A C 1
ATOM 849 O O . GLU A 1 109 ? -0.098 14.190 11.775 1.00 79.81 109 GLU A O 1
ATOM 854 N N . ASN A 1 110 ? 2.096 14.332 11.278 1.00 82.56 110 ASN A N 1
ATOM 855 C CA . ASN A 1 110 ? 1.959 15.191 10.101 1.00 82.56 110 ASN A CA 1
ATOM 856 C C . ASN A 1 110 ? 1.779 14.400 8.798 1.00 82.56 110 ASN A C 1
ATOM 858 O O . ASN A 1 110 ? 1.450 14.991 7.765 1.00 82.56 110 ASN A O 1
ATOM 862 N N . ARG A 1 111 ? 1.964 13.074 8.830 1.00 84.00 111 ARG A N 1
ATOM 863 C CA . ARG A 1 111 ? 1.889 12.224 7.638 1.00 84.00 111 ARG A CA 1
ATOM 864 C C . ARG A 1 111 ? 0.504 12.240 6.989 1.00 84.00 111 ARG A C 1
ATOM 866 O O . ARG A 1 111 ? -0.539 12.168 7.644 1.00 84.00 111 ARG A O 1
ATOM 873 N N . LEU A 1 112 ? 0.503 12.319 5.657 1.00 83.44 112 LEU A N 1
ATOM 874 C CA . LEU A 1 112 ? -0.706 12.363 4.832 1.00 83.44 112 LEU A CA 1
ATOM 875 C C . LEU A 1 112 ? -1.584 11.122 5.049 1.00 83.44 112 LEU A C 1
ATOM 877 O O . LEU A 1 112 ? -1.096 10.021 5.296 1.00 83.44 112 LEU A O 1
ATOM 881 N N . ARG A 1 113 ? -2.904 11.252 4.902 1.00 83.88 113 ARG A N 1
ATOM 882 C CA . ARG A 1 113 ? -3.775 10.071 4.969 1.00 83.88 113 ARG A CA 1
ATOM 883 C C . ARG A 1 113 ? -3.808 9.367 3.619 1.00 83.88 113 ARG A C 1
ATOM 885 O O . ARG A 1 113 ? -4.259 9.935 2.630 1.00 83.88 113 ARG A O 1
ATOM 892 N N . LEU A 1 114 ? -3.379 8.109 3.590 1.00 87.50 114 LEU A N 1
ATOM 893 C CA . LEU A 1 114 ? -3.427 7.278 2.389 1.00 87.50 114 LEU A CA 1
ATOM 894 C C . LEU A 1 114 ? -4.893 6.941 2.028 1.00 87.50 114 LEU A C 1
ATOM 896 O O . LEU A 1 114 ? -5.609 6.370 2.857 1.00 87.50 114 LEU A O 1
ATOM 900 N N . PRO A 1 115 ? -5.381 7.288 0.821 1.00 86.69 115 PRO A N 1
ATOM 901 C CA . PRO A 1 115 ? -6.720 6.921 0.376 1.00 86.69 115 PRO A CA 1
ATOM 902 C C . PRO A 1 115 ? -6.818 5.414 0.096 1.00 86.69 115 PRO A C 1
ATOM 904 O O . PRO A 1 115 ? -5.852 4.767 -0.307 1.00 86.69 115 PRO A O 1
ATOM 907 N N . ARG A 1 116 ? -8.019 4.838 0.236 1.00 88.00 116 ARG A N 1
ATOM 908 C CA . ARG A 1 116 ? -8.259 3.437 -0.141 1.00 88.00 116 ARG A CA 1
ATOM 909 C C . ARG A 1 116 ? -8.219 3.288 -1.665 1.00 88.00 116 ARG A C 1
ATOM 911 O O . ARG A 1 116 ? -9.156 3.683 -2.354 1.00 88.00 116 ARG A O 1
ATOM 918 N N . ILE A 1 117 ? -7.162 2.663 -2.175 1.00 86.88 117 ILE A N 1
ATOM 919 C CA . ILE A 1 117 ? -6.979 2.385 -3.604 1.00 86.88 117 ILE A CA 1
ATOM 920 C C . ILE A 1 117 ? -7.869 1.196 -4.038 1.00 86.88 117 ILE A C 1
ATOM 922 O O . ILE A 1 117 ? -7.803 0.130 -3.420 1.00 86.88 117 ILE A O 1
ATOM 926 N N . PRO A 1 118 ? -8.688 1.316 -5.104 1.00 87.31 118 PRO A N 1
ATOM 927 C CA . PRO A 1 118 ? -9.429 0.183 -5.669 1.00 87.31 118 PRO A CA 1
ATOM 928 C C . PRO A 1 118 ? -8.506 -0.870 -6.303 1.00 87.31 118 PRO A C 1
ATOM 930 O O . PRO A 1 118 ? -7.520 -0.525 -6.954 1.00 87.31 118 PRO A O 1
ATOM 933 N N . LEU A 1 119 ? -8.858 -2.157 -6.202 1.00 89.38 119 LEU A N 1
ATOM 934 C CA . LEU A 1 119 ? -8.059 -3.288 -6.711 1.00 89.38 119 LEU A CA 1
ATOM 935 C C . LEU A 1 119 ? -8.191 -3.509 -8.237 1.00 89.38 119 LEU A C 1
ATOM 937 O O . LEU A 1 119 ? -8.474 -4.617 -8.700 1.00 89.38 119 LEU A O 1
ATOM 941 N N . SER A 1 120 ? -7.986 -2.456 -9.032 1.00 91.75 120 SER A N 1
ATOM 942 C CA . SER A 1 120 ? -8.003 -2.520 -10.502 1.00 91.75 120 SER A CA 1
ATOM 943 C C . SER A 1 120 ? -6.752 -3.213 -11.071 1.00 91.75 120 SER A C 1
ATOM 945 O O . SER A 1 120 ? -5.706 -3.259 -10.420 1.00 91.75 120 SER A O 1
ATOM 947 N N . LYS A 1 121 ? -6.821 -3.714 -12.318 1.00 88.94 121 LYS A N 1
ATOM 948 C CA . LYS A 1 121 ? -5.649 -4.286 -13.019 1.00 88.94 121 LYS A CA 1
ATOM 949 C C . LYS A 1 121 ? -4.476 -3.290 -13.078 1.00 88.94 121 LYS A C 1
ATOM 951 O O . LYS A 1 121 ? -3.357 -3.668 -12.744 1.00 88.94 121 LYS A O 1
ATOM 956 N N . ARG A 1 122 ? -4.748 -2.020 -13.421 1.00 90.69 122 ARG A N 1
ATOM 957 C CA . ARG A 1 122 ? -3.758 -0.924 -13.461 1.00 90.69 122 ARG A CA 1
ATOM 958 C C . ARG A 1 122 ? -3.098 -0.711 -12.097 1.00 90.69 122 ARG A C 1
ATOM 960 O O . ARG A 1 122 ? -1.877 -0.679 -12.009 1.00 90.69 122 ARG A O 1
ATOM 967 N N . ASN A 1 123 ? -3.890 -0.629 -11.030 1.00 90.81 123 ASN A N 1
ATOM 968 C CA . ASN A 1 123 ? -3.373 -0.340 -9.691 1.00 90.81 123 ASN A CA 1
ATOM 969 C C . ASN A 1 123 ? -2.507 -1.497 -9.167 1.00 90.81 123 ASN A C 1
ATOM 971 O O . ASN A 1 123 ? -1.457 -1.261 -8.575 1.00 90.81 123 ASN A O 1
ATOM 975 N N . ARG A 1 124 ? -2.883 -2.752 -9.465 1.00 90.31 124 ARG A N 1
ATOM 976 C CA . ARG A 1 124 ? -2.035 -3.922 -9.181 1.00 90.31 124 ARG A CA 1
ATOM 977 C C . ARG A 1 124 ? -0.726 -3.905 -9.972 1.00 90.31 124 ARG A C 1
ATOM 979 O O . ARG A 1 124 ? 0.296 -4.283 -9.414 1.00 90.31 124 ARG A O 1
ATOM 986 N N . ALA A 1 125 ? -0.737 -3.469 -11.233 1.00 89.12 125 ALA A N 1
ATOM 987 C CA . ALA A 1 125 ? 0.482 -3.346 -12.035 1.00 89.12 125 ALA A CA 1
ATOM 988 C C . ALA A 1 125 ? 1.450 -2.295 -11.459 1.00 89.12 125 ALA A C 1
ATOM 990 O O . ALA A 1 125 ? 2.643 -2.563 -11.377 1.00 89.12 125 ALA A O 1
ATOM 991 N N . VAL A 1 126 ? 0.940 -1.154 -10.972 1.00 90.31 126 VAL A N 1
ATOM 992 C CA . VAL A 1 126 ? 1.757 -0.140 -10.273 1.00 90.31 126 VAL A CA 1
ATOM 993 C C . VAL A 1 126 ? 2.411 -0.725 -9.019 1.00 90.31 126 VAL A C 1
ATOM 995 O O . VAL A 1 126 ? 3.624 -0.627 -8.869 1.00 90.31 126 VAL A O 1
ATOM 998 N N . VAL A 1 127 ? 1.642 -1.392 -8.150 1.00 91.38 127 VAL A N 1
ATOM 999 C CA . VAL A 1 127 ? 2.190 -2.010 -6.926 1.00 91.38 127 VAL A CA 1
ATOM 1000 C C . VAL A 1 127 ? 3.222 -3.094 -7.260 1.00 91.38 127 VAL A C 1
ATOM 1002 O O . VAL A 1 127 ? 4.294 -3.110 -6.664 1.00 91.38 127 VAL A O 1
ATOM 1005 N N . ARG A 1 128 ? 2.954 -3.954 -8.254 1.00 90.75 128 ARG A N 1
ATOM 1006 C CA . ARG A 1 128 ? 3.910 -4.975 -8.721 1.00 90.75 128 ARG A CA 1
ATOM 1007 C C . ARG A 1 128 ? 5.199 -4.376 -9.290 1.00 90.75 128 A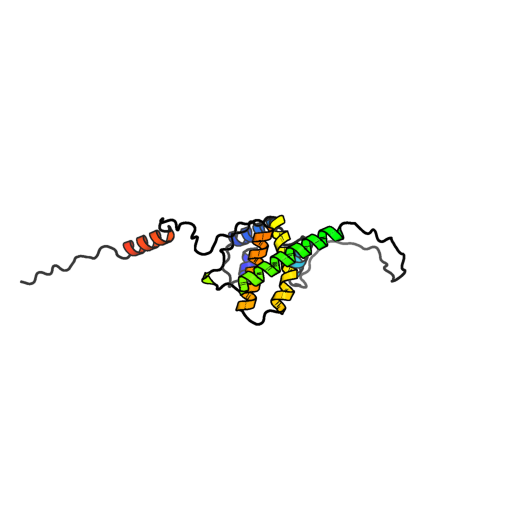RG A C 1
ATOM 1009 O O . ARG A 1 128 ? 6.240 -4.995 -9.133 1.00 90.75 128 ARG A O 1
ATOM 1016 N N . ALA A 1 129 ? 5.144 -3.199 -9.917 1.00 90.62 129 ALA A N 1
ATOM 1017 C CA . ALA A 1 129 ? 6.331 -2.502 -10.411 1.00 90.62 129 ALA A CA 1
ATOM 1018 C C . ALA A 1 129 ? 7.155 -1.856 -9.280 1.00 90.62 129 ALA A C 1
ATOM 1020 O O . ALA A 1 129 ? 8.379 -1.854 -9.353 1.00 90.62 129 ALA A O 1
ATOM 1021 N N . LEU A 1 130 ? 6.503 -1.339 -8.230 1.00 91.06 130 LEU A N 1
ATOM 1022 C CA . LEU A 1 130 ? 7.174 -0.755 -7.058 1.00 91.06 130 LEU A CA 1
ATOM 1023 C C . LEU A 1 130 ? 7.800 -1.817 -6.137 1.00 91.06 130 LEU A C 1
ATOM 1025 O O . LEU A 1 130 ? 8.876 -1.596 -5.590 1.00 91.06 130 LEU A O 1
ATOM 1029 N N . ASN A 1 131 ? 7.159 -2.979 -5.982 1.00 92.00 131 ASN A N 1
ATOM 1030 C CA . ASN A 1 131 ? 7.580 -4.017 -5.037 1.00 92.00 131 ASN A CA 1
ATOM 1031 C C . ASN A 1 131 ? 9.026 -4.549 -5.200 1.00 92.00 131 ASN A C 1
ATOM 1033 O O . ASN A 1 131 ? 9.671 -4.747 -4.177 1.00 92.00 131 ASN A O 1
ATOM 1037 N N . PRO A 1 132 ? 9.585 -4.779 -6.407 1.00 91.00 132 PRO A N 1
ATOM 1038 C CA . PRO A 1 132 ? 10.997 -5.150 -6.535 1.00 91.00 132 PRO A CA 1
ATOM 1039 C C . PRO A 1 132 ? 11.949 -3.987 -6.219 1.00 91.00 132 PRO A C 1
ATOM 1041 O O . PRO A 1 132 ? 13.066 -4.228 -5.780 1.00 91.00 132 PRO A O 1
ATOM 1044 N N . MET A 1 133 ? 11.519 -2.734 -6.404 1.00 89.25 133 MET A N 1
ATOM 1045 C CA . MET A 1 133 ? 12.345 -1.552 -6.113 1.00 89.25 133 MET A CA 1
ATOM 1046 C C . MET A 1 133 ? 12.435 -1.287 -4.603 1.00 89.25 133 MET A C 1
ATOM 1048 O O . MET A 1 133 ? 13.451 -0.800 -4.126 1.00 89.25 133 MET A O 1
ATOM 1052 N N . LEU A 1 134 ? 11.406 -1.679 -3.842 1.00 90.38 134 LEU A N 1
ATOM 1053 C CA . LEU A 1 134 ? 11.392 -1.639 -2.376 1.00 90.38 134 LEU A CA 1
ATOM 1054 C C . LEU A 1 134 ? 12.524 -2.432 -1.719 1.00 90.38 134 LEU A C 1
ATOM 1056 O O . LEU A 1 134 ? 13.026 -1.996 -0.687 1.00 90.38 134 LEU A O 1
ATOM 1060 N N . VAL A 1 135 ? 12.891 -3.590 -2.281 1.00 90.44 135 VAL A N 1
ATOM 1061 C CA . VAL A 1 135 ? 13.814 -4.551 -1.650 1.00 90.44 135 VAL A CA 1
ATOM 1062 C C . VAL A 1 135 ? 15.124 -3.866 -1.260 1.00 90.44 135 VAL A C 1
ATOM 1064 O O . VAL A 1 135 ? 15.510 -3.910 -0.097 1.00 90.44 135 VAL A O 1
ATOM 1067 N N . THR A 1 136 ? 15.717 -3.104 -2.180 1.00 89.12 136 THR A N 1
ATOM 1068 C CA . THR A 1 136 ? 16.968 -2.364 -1.957 1.00 89.12 136 THR A CA 1
ATOM 1069 C C . THR A 1 136 ? 16.867 -1.315 -0.840 1.00 89.12 136 THR A C 1
ATOM 1071 O O . THR A 1 136 ? 17.808 -1.153 -0.066 1.00 89.12 136 THR A O 1
ATOM 1074 N N . TYR A 1 137 ? 15.736 -0.609 -0.704 1.00 89.25 137 TYR A N 1
ATOM 1075 C CA . TYR A 1 137 ? 15.555 0.375 0.377 1.00 89.25 137 TYR A CA 1
ATOM 1076 C C . TYR A 1 137 ? 15.262 -0.288 1.732 1.00 89.25 137 TYR A C 1
ATOM 1078 O O . TYR A 1 137 ? 15.631 0.260 2.771 1.00 89.25 137 TYR A O 1
ATOM 1086 N N . LEU A 1 138 ? 14.609 -1.455 1.736 1.00 91.69 138 LEU A N 1
ATOM 1087 C CA . LEU A 1 138 ? 14.329 -2.230 2.948 1.00 91.69 138 LEU A CA 1
ATOM 1088 C C . LEU A 1 138 ? 15.595 -2.913 3.484 1.00 91.69 138 LEU A C 1
ATOM 1090 O O . LEU A 1 138 ? 15.852 -2.833 4.678 1.00 91.69 138 LEU A O 1
ATOM 1094 N N . GLU A 1 139 ? 16.427 -3.493 2.615 1.00 91.81 139 GLU A N 1
ATOM 1095 C CA . GLU A 1 139 ? 17.743 -4.049 2.978 1.00 91.81 139 GLU A CA 1
ATOM 1096 C C . GLU A 1 139 ? 18.705 -2.979 3.523 1.00 91.81 139 GLU A C 1
ATOM 1098 O O . GLU A 1 139 ? 19.526 -3.262 4.393 1.00 91.81 139 GLU A O 1
ATOM 1103 N N . ALA A 1 140 ? 18.586 -1.737 3.043 1.00 89.88 140 ALA A N 1
ATOM 1104 C CA . ALA A 1 140 ? 19.365 -0.600 3.528 1.00 89.88 140 ALA A CA 1
ATOM 1105 C C . ALA A 1 140 ? 18.821 0.041 4.824 1.00 89.88 140 ALA A C 1
ATOM 1107 O O . ALA A 1 140 ? 19.494 0.907 5.389 1.00 89.88 140 ALA A O 1
ATOM 1108 N N . SER A 1 141 ? 17.619 -0.335 5.283 1.00 89.38 141 SER A N 1
ATOM 1109 C CA . SER A 1 141 ? 16.989 0.243 6.479 1.00 89.38 141 SER A CA 1
ATOM 1110 C C . SER A 1 141 ? 17.565 -0.373 7.756 1.00 89.38 141 SER A C 1
ATOM 1112 O O . SER A 1 141 ? 17.643 -1.592 7.894 1.00 89.38 141 SER A O 1
ATOM 1114 N N . ARG A 1 142 ? 17.971 0.471 8.708 1.00 91.00 142 ARG A N 1
ATOM 1115 C CA . ARG A 1 142 ? 18.666 0.059 9.940 1.00 91.00 142 ARG A CA 1
ATOM 1116 C C . ARG A 1 142 ? 17.736 -0.113 11.130 1.00 91.00 142 ARG A C 1
ATOM 1118 O O . ARG A 1 142 ? 18.042 -0.888 12.032 1.00 91.00 142 ARG A O 1
ATOM 1125 N N . ASP A 1 143 ? 16.631 0.625 11.148 1.00 91.19 143 ASP A N 1
ATOM 1126 C CA . ASP A 1 143 ? 15.661 0.601 12.236 1.00 91.19 143 ASP A CA 1
ATOM 1127 C C . ASP A 1 143 ? 14.203 0.534 11.742 1.00 91.19 143 ASP A C 1
ATOM 1129 O O . ASP A 1 143 ? 13.892 0.568 10.544 1.00 91.19 143 ASP A O 1
ATOM 1133 N N . LEU A 1 144 ? 13.284 0.393 12.700 1.00 90.69 144 LEU A N 1
ATOM 1134 C CA . LEU A 1 144 ? 11.851 0.289 12.436 1.00 90.69 144 LEU A CA 1
ATOM 1135 C C . LEU A 1 144 ? 11.249 1.598 11.895 1.00 90.69 144 LEU A C 1
ATOM 1137 O O . LEU A 1 144 ? 10.300 1.540 11.119 1.00 90.69 144 LEU A O 1
ATOM 1141 N N . CYS A 1 145 ? 11.791 2.758 12.270 1.00 87.88 145 CYS A N 1
ATOM 1142 C CA . CYS A 1 145 ? 11.317 4.076 11.846 1.00 87.88 145 CYS A CA 1
ATOM 1143 C C . CYS A 1 145 ? 11.705 4.371 10.390 1.00 87.88 145 CYS A C 1
ATOM 1145 O O . CYS A 1 145 ? 10.893 4.899 9.627 1.00 87.88 145 CYS A O 1
ATOM 1147 N N . GLU A 1 146 ? 12.917 3.994 9.976 1.00 89.56 146 GLU A N 1
ATOM 1148 C CA . GLU A 1 146 ? 13.356 4.012 8.581 1.00 89.56 146 GLU A CA 1
ATOM 1149 C C . GLU A 1 146 ? 12.521 3.048 7.737 1.00 89.56 146 GLU A C 1
ATOM 1151 O O . GLU A 1 146 ? 12.009 3.450 6.692 1.00 89.56 146 GLU A O 1
ATOM 1156 N N . THR A 1 147 ? 12.319 1.818 8.223 1.00 92.69 147 THR A N 1
ATOM 1157 C CA . THR A 1 147 ? 11.502 0.793 7.553 1.00 92.69 147 THR A CA 1
ATOM 1158 C C . THR A 1 147 ? 10.064 1.276 7.341 1.00 92.69 147 THR A C 1
ATOM 1160 O O . THR A 1 147 ? 9.542 1.231 6.227 1.00 92.69 147 THR A O 1
ATOM 1163 N N . ASP A 1 148 ? 9.425 1.799 8.390 1.00 91.69 148 ASP A N 1
ATOM 1164 C CA . ASP A 1 148 ? 8.092 2.403 8.329 1.00 91.69 148 ASP A CA 1
ATOM 1165 C C . ASP A 1 148 ? 8.048 3.608 7.370 1.00 91.69 148 ASP A C 1
ATOM 1167 O O . ASP A 1 148 ? 7.129 3.716 6.557 1.00 91.69 148 ASP A O 1
ATOM 1171 N N . SER A 1 149 ? 9.073 4.467 7.379 1.00 91.69 149 SER A N 1
ATOM 1172 C CA . SER A 1 149 ? 9.170 5.602 6.451 1.00 91.69 149 SER A CA 1
ATOM 1173 C C . SER A 1 149 ? 9.309 5.159 4.988 1.00 91.69 149 SER A C 1
ATOM 1175 O O . SER A 1 149 ? 8.706 5.770 4.106 1.00 91.69 149 SER A O 1
ATOM 1177 N N . VAL A 1 150 ? 10.051 4.080 4.714 1.00 93.44 150 VAL A N 1
ATOM 1178 C CA . VAL A 1 150 ? 10.184 3.481 3.374 1.00 93.44 150 VAL A CA 1
ATOM 1179 C C . VAL A 1 150 ? 8.857 2.872 2.912 1.00 93.44 150 VAL A C 1
ATOM 1181 O O . VAL A 1 150 ? 8.398 3.162 1.803 1.00 93.44 150 VAL A O 1
ATOM 1184 N N . LEU A 1 151 ? 8.194 2.078 3.759 1.00 93.81 151 LEU A N 1
ATOM 1185 C CA . LEU A 1 151 ? 6.902 1.461 3.434 1.00 93.81 151 LEU A CA 1
ATOM 1186 C C . LEU A 1 151 ? 5.811 2.519 3.203 1.00 93.81 151 LEU A C 1
ATOM 1188 O O . LEU A 1 151 ? 5.066 2.444 2.221 1.00 93.81 151 LEU A O 1
ATOM 1192 N N . PHE A 1 152 ? 5.739 3.532 4.069 1.00 93.25 152 PHE A N 1
ATOM 1193 C CA . PHE A 1 152 ? 4.776 4.621 3.945 1.00 93.25 152 PHE A CA 1
ATOM 1194 C C . PHE A 1 152 ? 5.060 5.499 2.718 1.00 93.25 152 PHE A C 1
ATOM 1196 O O . PHE A 1 152 ? 4.147 5.738 1.924 1.00 93.25 152 PHE A O 1
ATOM 1203 N N . GLY A 1 153 ? 6.314 5.918 2.506 1.00 92.44 153 GLY A N 1
ATOM 1204 C CA . GLY A 1 153 ? 6.725 6.687 1.327 1.00 92.44 153 GLY A CA 1
ATOM 1205 C C . GLY A 1 153 ? 6.424 5.949 0.020 1.00 92.44 153 GLY A C 1
ATOM 1206 O O . GLY A 1 153 ? 5.941 6.541 -0.942 1.00 92.44 153 GLY A O 1
ATOM 1207 N N . THR A 1 154 ? 6.557 4.623 0.009 1.00 93.69 154 THR A N 1
ATOM 1208 C CA . THR A 1 154 ? 6.178 3.804 -1.152 1.00 93.69 154 THR A CA 1
ATOM 1209 C C . THR A 1 154 ? 4.670 3.761 -1.381 1.00 93.69 154 THR A C 1
ATOM 1211 O O . THR A 1 154 ? 4.211 3.818 -2.523 1.00 93.69 154 THR A O 1
ATOM 1214 N N . ALA A 1 155 ? 3.865 3.703 -0.318 1.00 93.31 155 ALA A N 1
ATOM 1215 C CA . ALA A 1 155 ? 2.415 3.805 -0.444 1.00 93.31 155 ALA A CA 1
ATOM 1216 C C . ALA A 1 155 ? 1.978 5.202 -0.936 1.00 93.31 155 ALA A C 1
ATOM 1218 O O . ALA A 1 155 ? 1.040 5.303 -1.732 1.00 93.31 155 ALA A O 1
ATOM 1219 N N . VAL A 1 156 ? 2.687 6.267 -0.539 1.00 92.62 156 VAL A N 1
ATOM 1220 C CA . VAL A 1 156 ? 2.534 7.627 -1.090 1.00 92.62 156 VAL A CA 1
ATOM 1221 C C . VAL A 1 156 ? 2.892 7.656 -2.580 1.00 92.62 156 VAL A C 1
ATOM 1223 O O . VAL A 1 156 ? 2.080 8.124 -3.378 1.00 92.62 156 VAL A O 1
ATOM 1226 N N . ALA A 1 157 ? 4.035 7.093 -2.983 1.00 93.19 157 ALA A N 1
ATOM 1227 C CA . ALA A 1 157 ? 4.449 6.993 -4.385 1.00 93.19 157 ALA A CA 1
ATOM 1228 C C . ALA A 1 157 ? 3.426 6.220 -5.237 1.00 93.19 157 ALA A C 1
ATOM 1230 O O . ALA A 1 157 ? 3.024 6.680 -6.308 1.00 93.19 157 ALA A O 1
ATOM 1231 N N . ALA A 1 158 ? 2.907 5.096 -4.731 1.00 93.31 158 ALA A N 1
ATOM 1232 C CA . ALA A 1 158 ? 1.830 4.347 -5.375 1.00 93.31 158 ALA A CA 1
ATOM 1233 C C . ALA A 1 158 ? 0.561 5.200 -5.553 1.00 93.31 158 ALA A C 1
ATOM 1235 O O . ALA A 1 158 ? -0.043 5.181 -6.627 1.00 93.31 158 ALA A O 1
ATOM 1236 N N . CYS A 1 159 ? 0.172 5.987 -4.540 1.00 91.50 159 CYS A N 1
ATOM 1237 C CA . CYS A 1 159 ? -0.943 6.932 -4.650 1.00 91.50 159 CYS A CA 1
ATOM 1238 C C . CYS A 1 159 ? -0.689 7.997 -5.729 1.00 91.50 159 CYS A C 1
ATOM 1240 O O . CYS A 1 159 ? -1.582 8.238 -6.543 1.00 91.50 159 CYS A O 1
ATOM 1242 N N . ARG A 1 160 ? 0.519 8.585 -5.770 1.00 91.69 160 ARG A N 1
ATOM 1243 C CA . ARG A 1 160 ? 0.939 9.583 -6.773 1.00 91.69 160 ARG A CA 1
ATOM 1244 C C . ARG A 1 160 ? 0.835 9.023 -8.196 1.00 91.69 160 ARG A C 1
ATOM 1246 O O . ARG A 1 160 ? 0.102 9.580 -9.007 1.00 91.69 160 ARG A O 1
ATOM 1253 N N . ILE A 1 161 ? 1.450 7.868 -8.466 1.00 90.81 161 ILE A N 1
ATOM 1254 C CA . ILE A 1 161 ? 1.450 7.199 -9.788 1.00 90.81 161 ILE A CA 1
ATOM 1255 C C . ILE A 1 161 ? 0.030 6.787 -10.235 1.00 90.81 161 ILE A C 1
ATOM 1257 O O . ILE A 1 161 ? -0.288 6.761 -11.427 1.00 90.81 161 ILE A O 1
ATOM 1261 N N . ILE A 1 162 ? -0.857 6.466 -9.289 1.00 90.62 162 ILE A N 1
ATOM 1262 C CA . ILE A 1 162 ? -2.266 6.132 -9.565 1.00 90.62 162 ILE A CA 1
ATOM 1263 C C . ILE A 1 162 ? -3.134 7.393 -9.770 1.00 90.62 162 ILE A C 1
ATOM 1265 O O . ILE A 1 162 ? -4.259 7.283 -10.259 1.00 90.62 162 ILE A O 1
ATOM 1269 N N . GLY A 1 163 ? -2.632 8.591 -9.448 1.00 86.12 163 GLY A N 1
ATOM 1270 C CA . GLY A 1 163 ? -3.392 9.845 -9.491 1.00 86.12 163 GLY A CA 1
ATOM 1271 C C . GLY A 1 163 ? -4.386 9.997 -8.331 1.00 86.12 163 GLY A C 1
ATOM 1272 O O . GLY A 1 163 ? -5.355 10.754 -8.421 1.00 86.12 163 GLY A O 1
ATOM 1273 N N . ALA A 1 164 ? -4.186 9.257 -7.237 1.00 85.38 164 ALA A N 1
ATOM 1274 C CA . ALA A 1 164 ? -5.043 9.321 -6.063 1.00 85.38 164 ALA A CA 1
ATOM 1275 C C . ALA A 1 164 ? -4.727 10.577 -5.234 1.00 85.38 164 ALA A C 1
ATOM 1277 O O . ALA A 1 164 ? -3.603 10.775 -4.777 1.00 85.38 164 ALA A O 1
ATOM 1278 N N . LYS A 1 165 ? -5.741 11.419 -4.998 1.00 83.25 165 LYS A N 1
ATOM 1279 C CA . LYS A 1 165 ? -5.599 12.619 -4.160 1.00 83.25 165 LYS A CA 1
ATOM 1280 C C . LYS A 1 165 ? -5.282 12.210 -2.720 1.00 83.25 165 LYS A C 1
ATOM 1282 O O . LYS A 1 165 ? -6.108 11.565 -2.079 1.00 83.25 165 LYS A O 1
ATOM 1287 N N . LEU A 1 166 ? -4.119 12.622 -2.221 1.00 80.25 166 LEU A N 1
ATOM 1288 C CA . LEU A 1 166 ? -3.692 12.433 -0.834 1.00 80.25 166 LEU A CA 1
ATOM 1289 C C . LEU A 1 166 ? -4.314 13.529 0.054 1.00 80.25 166 LEU A C 1
ATOM 1291 O O . LEU A 1 166 ? -3.918 14.692 -0.054 1.00 80.25 166 LEU A O 1
ATOM 1295 N N . PRO A 1 167 ? -5.313 13.228 0.906 1.00 76.00 167 PRO A N 1
ATOM 1296 C CA . PRO A 1 167 ? -5.805 14.192 1.881 1.00 76.00 167 PRO A CA 1
ATOM 1297 C C . PRO A 1 167 ? -4.724 14.553 2.908 1.00 76.00 167 PRO A C 1
ATOM 1299 O O . PRO A 1 167 ? -4.117 13.684 3.538 1.00 76.00 167 PRO A O 1
ATOM 1302 N N . MET A 1 168 ? -4.551 15.861 3.109 1.00 65.06 168 MET A N 1
ATOM 1303 C CA . MET A 1 168 ? -3.689 16.428 4.147 1.00 65.06 168 MET A CA 1
ATOM 1304 C C . MET A 1 168 ? -4.030 15.877 5.534 1.00 65.06 168 MET A C 1
ATOM 1306 O O . MET A 1 168 ? -5.208 15.667 5.858 1.00 65.06 168 MET A O 1
ATOM 1310 N N . ALA A 1 169 ? -2.998 15.703 6.363 1.00 61.47 169 ALA A N 1
ATOM 1311 C CA . ALA A 1 169 ? -3.158 15.437 7.786 1.00 61.47 169 ALA A CA 1
ATOM 1312 C C . ALA A 1 169 ? -4.120 16.464 8.418 1.00 61.47 169 ALA A C 1
ATOM 1314 O O . ALA A 1 169 ? -4.221 17.613 7.985 1.00 61.47 169 ALA A O 1
ATOM 1315 N N . GLY A 1 170 ? -4.917 16.027 9.392 1.00 56.81 170 GLY A N 1
ATOM 1316 C CA . GLY A 1 170 ? -5.914 16.882 10.046 1.00 56.81 170 GLY A CA 1
ATOM 1317 C C . GLY A 1 170 ? -7.228 17.115 9.282 1.00 56.81 170 GLY A C 1
ATOM 1318 O O . GLY A 1 170 ? -8.218 17.469 9.922 1.00 56.81 170 GLY A O 1
ATOM 1319 N N . ARG A 1 171 ? -7.341 16.829 7.969 1.00 53.19 171 ARG A N 1
ATOM 1320 C CA . ARG A 1 171 ? -8.665 16.775 7.305 1.00 53.19 171 ARG A CA 1
ATOM 1321 C C . ARG A 1 171 ? -9.413 15.502 7.697 1.00 53.19 171 ARG A C 1
ATOM 1323 O O . ARG A 1 171 ? -9.519 14.541 6.934 1.00 53.19 171 ARG A O 1
ATOM 1330 N N . ALA A 1 172 ? -9.977 15.513 8.901 1.00 53.31 172 ALA A N 1
ATOM 1331 C CA . ALA A 1 172 ? -11.020 14.580 9.280 1.00 53.31 172 ALA A CA 1
ATOM 1332 C C . ALA A 1 172 ? -12.175 14.704 8.273 1.00 53.31 172 ALA A C 1
ATOM 1334 O O . ALA A 1 172 ? -12.868 15.721 8.220 1.00 53.31 172 ALA A O 1
ATOM 1335 N N . THR A 1 173 ? -12.403 13.653 7.480 1.00 53.00 173 THR A N 1
ATOM 1336 C CA . THR A 1 173 ? -13.713 13.417 6.864 1.00 53.00 173 THR A CA 1
ATOM 1337 C C . THR A 1 173 ? -14.736 13.538 7.982 1.00 53.00 173 THR A C 1
ATOM 1339 O O . THR A 1 173 ? -14.629 12.762 8.936 1.00 53.00 173 THR A O 1
ATOM 1342 N N . LYS A 1 174 ? -15.624 14.546 7.898 1.00 54.94 174 LYS A N 1
ATOM 1343 C CA . LYS A 1 174 ? -16.541 14.957 8.975 1.00 54.94 174 LYS A CA 1
ATOM 1344 C C . LYS A 1 174 ? -16.992 13.726 9.751 1.00 54.94 174 LYS A C 1
ATOM 1346 O O . LYS A 1 174 ? -17.655 12.868 9.167 1.00 54.94 174 LYS A O 1
ATOM 1351 N N . GLN A 1 175 ? -16.598 13.623 11.024 1.00 54.09 175 GLN A N 1
ATOM 1352 C CA . GLN A 1 175 ? -17.149 12.587 11.888 1.00 54.09 175 GLN A CA 1
ATOM 1353 C C . GLN A 1 175 ? -18.660 12.757 11.812 1.00 54.09 175 GLN A C 1
ATOM 1355 O O . GLN A 1 175 ? -19.177 13.821 12.153 1.00 54.09 175 GLN A O 1
ATOM 1360 N N . SER A 1 176 ? -19.350 11.753 11.272 1.00 54.62 176 SER A N 1
ATOM 1361 C CA . SER A 1 176 ? -20.802 11.777 11.279 1.00 54.62 176 SER A CA 1
ATOM 1362 C C . SER A 1 176 ? -21.206 11.828 12.744 1.00 54.62 176 SER A C 1
ATOM 1364 O O . SER A 1 176 ? -20.885 10.913 13.500 1.00 54.62 176 SER A O 1
ATOM 1366 N N . SER A 1 177 ? -21.873 12.907 13.154 1.00 61.00 177 SER A N 1
ATOM 1367 C CA . SER A 1 177 ? -22.369 13.077 14.523 1.00 61.00 177 SER A CA 1
ATOM 1368 C C . SER A 1 177 ? -23.425 12.026 14.894 1.00 61.00 177 SER A C 1
ATOM 1370 O O . SER A 1 177 ? -23.814 11.916 16.055 1.00 61.00 177 SER A O 1
ATOM 1372 N N . ALA A 1 178 ? -23.854 11.213 13.922 1.00 75.94 178 ALA A N 1
ATOM 1373 C CA . ALA A 1 178 ? -24.588 9.982 14.133 1.00 75.94 178 ALA A CA 1
ATOM 1374 C C . ALA A 1 178 ? -23.804 9.006 15.029 1.00 75.94 178 ALA A C 1
ATOM 1376 O O . ALA A 1 178 ? -22.836 8.367 14.610 1.00 75.94 178 ALA A O 1
ATOM 1377 N N . ILE A 1 179 ? -24.295 8.846 16.258 1.00 77.44 179 ILE A N 1
ATOM 1378 C CA . ILE A 1 179 ? -23.883 7.801 17.198 1.00 77.44 179 ILE A CA 1
ATOM 1379 C C . ILE A 1 179 ? -23.926 6.436 16.479 1.00 77.44 179 ILE A C 1
ATOM 1381 O O . ILE A 1 179 ? -24.992 6.044 15.993 1.00 77.44 179 ILE A O 1
ATOM 1385 N N . PRO A 1 180 ? -22.810 5.682 16.406 1.00 83.00 180 PRO A N 1
ATOM 1386 C CA . PRO A 1 180 ? -22.790 4.391 15.728 1.00 83.00 180 PRO A CA 1
ATOM 1387 C C . PRO A 1 180 ? -23.817 3.413 16.310 1.00 83.00 180 PRO A C 1
ATOM 1389 O O . PRO A 1 180 ? -23.945 3.276 17.526 1.00 83.00 180 PRO A O 1
ATOM 1392 N N . ALA A 1 181 ? -24.502 2.653 15.452 1.00 84.62 181 ALA A N 1
ATOM 1393 C CA . ALA A 1 181 ? -25.582 1.749 15.866 1.00 84.62 181 ALA A CA 1
ATOM 1394 C C . ALA A 1 181 ? -25.150 0.629 16.841 1.00 84.62 181 ALA A C 1
ATOM 1396 O O . ALA A 1 181 ? -25.990 0.004 17.489 1.00 84.62 181 ALA A O 1
ATOM 1397 N N . TRP A 1 182 ? -23.851 0.330 16.960 1.00 86.69 182 TRP A N 1
ATOM 1398 C CA . TRP A 1 182 ? -23.339 -0.556 18.013 1.00 86.69 182 TRP A CA 1
ATOM 1399 C C . TRP A 1 182 ? -23.346 0.121 19.391 1.00 86.69 182 TRP A C 1
ATOM 1401 O O . TRP A 1 182 ? -23.708 -0.524 20.369 1.00 86.69 182 TRP A O 1
ATOM 1411 N N . ARG A 1 183 ? -23.024 1.419 19.464 1.00 88.44 183 ARG A N 1
ATOM 1412 C CA . ARG A 1 183 ? -22.962 2.185 20.713 1.00 88.44 183 ARG A CA 1
ATOM 1413 C C . ARG A 1 183 ? -24.351 2.334 21.321 1.00 88.44 183 ARG A C 1
ATOM 1415 O O . ARG A 1 183 ? -24.534 1.961 22.474 1.00 88.44 183 ARG A O 1
ATOM 1422 N N . LYS A 1 184 ? -25.339 2.718 20.504 1.00 88.75 184 LYS A N 1
ATOM 1423 C CA . LYS A 1 184 ? -26.746 2.782 20.925 1.00 88.75 184 LYS A CA 1
ATOM 1424 C C . LYS A 1 184 ? -27.238 1.439 21.487 1.00 88.75 184 LYS A C 1
ATOM 1426 O O . LYS A 1 184 ? -27.781 1.398 22.579 1.00 88.75 184 LYS A O 1
ATOM 1431 N N . ARG A 1 185 ? -26.937 0.315 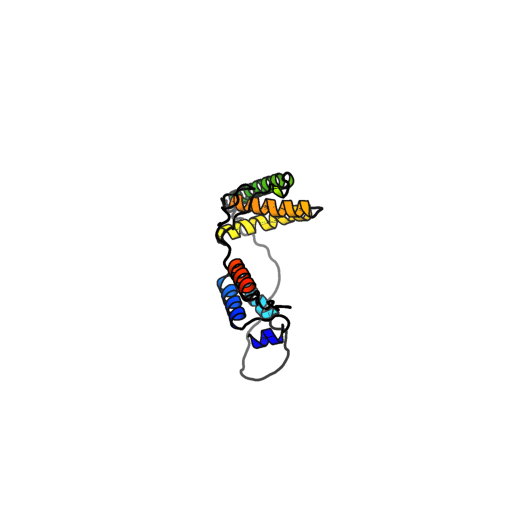20.816 1.00 89.75 185 ARG A N 1
ATOM 1432 C CA . ARG A 1 185 ? -27.280 -1.037 21.310 1.00 89.75 185 ARG A CA 1
ATOM 1433 C C . ARG A 1 185 ? -26.619 -1.398 22.647 1.00 89.75 185 ARG A C 1
ATOM 1435 O O . ARG A 1 185 ? -27.198 -2.169 23.407 1.00 89.75 185 ARG A O 1
ATOM 1442 N N . ILE A 1 186 ? -25.416 -0.896 22.932 1.00 90.94 186 ILE A N 1
ATOM 1443 C CA . ILE A 1 186 ? -24.762 -1.085 24.236 1.00 90.94 186 ILE A CA 1
ATOM 1444 C C . ILE A 1 186 ? -25.441 -0.210 25.295 1.00 90.94 186 ILE A C 1
ATOM 1446 O O . ILE A 1 186 ? -25.778 -0.717 26.362 1.00 90.94 186 ILE A O 1
ATOM 1450 N N . GLU A 1 187 ? -25.699 1.061 24.990 1.00 92.25 187 GLU A N 1
ATOM 1451 C CA . GLU A 1 187 ? -26.395 2.003 25.877 1.00 92.25 187 GLU A CA 1
ATOM 1452 C C . GLU A 1 187 ? -27.809 1.496 26.235 1.00 92.25 187 GLU A C 1
ATOM 1454 O O . GLU A 1 187 ? -28.142 1.424 27.417 1.00 92.25 187 GLU A O 1
ATOM 1459 N N . ASP A 1 188 ? -28.579 0.999 25.259 1.00 89.12 188 ASP A N 1
ATOM 1460 C CA . ASP A 1 188 ? -29.896 0.373 25.459 1.00 89.12 188 ASP A CA 1
ATOM 1461 C C . ASP A 1 188 ? -29.813 -0.886 26.350 1.00 89.12 188 ASP A C 1
ATOM 1463 O O . ASP A 1 188 ? -30.652 -1.099 27.230 1.00 89.12 188 ASP A O 1
ATOM 1467 N N . ARG A 1 189 ? -28.783 -1.730 26.168 1.00 87.50 189 ARG A N 1
ATOM 1468 C CA . ARG A 1 189 ? -28.552 -2.915 27.020 1.00 87.50 189 ARG A CA 1
ATOM 1469 C C . ARG A 1 189 ? -28.175 -2.533 28.449 1.00 87.50 189 ARG A C 1
ATOM 1471 O O . ARG A 1 189 ? -28.641 -3.189 29.377 1.00 87.50 189 ARG A O 1
ATOM 1478 N N . ILE A 1 190 ? -27.370 -1.487 28.635 1.00 88.50 190 ILE A N 1
ATOM 1479 C CA . ILE A 1 190 ? -27.007 -0.961 29.957 1.00 88.50 190 ILE A CA 1
ATOM 1480 C C . ILE A 1 190 ? -28.240 -0.362 30.640 1.00 88.50 190 ILE A C 1
ATOM 1482 O O . ILE A 1 190 ? -28.474 -0.655 31.808 1.00 88.50 190 ILE A O 1
ATOM 1486 N N . ALA A 1 191 ? -29.057 0.420 29.929 1.00 87.06 191 ALA A N 1
ATOM 1487 C CA . ALA A 1 191 ? -30.300 0.977 30.461 1.00 87.06 191 ALA A CA 1
ATOM 1488 C C . ALA A 1 191 ? -31.287 -0.128 30.877 1.00 87.06 191 ALA A C 1
ATOM 1490 O O . ALA A 1 191 ? -31.852 -0.071 31.965 1.00 87.06 191 ALA A O 1
ATOM 1491 N N . LYS A 1 192 ? -31.427 -1.184 30.064 1.00 85.19 192 LYS A N 1
ATOM 1492 C CA . LYS A 1 192 ? -32.258 -2.353 30.387 1.00 85.19 192 LYS A CA 1
ATOM 1493 C C . LYS A 1 192 ? -31.720 -3.172 31.570 1.00 85.19 192 LYS A C 1
ATOM 1495 O O . LYS A 1 192 ? -32.514 -3.706 32.337 1.00 85.19 192 LYS A O 1
ATOM 1500 N N . ALA A 1 193 ? -30.398 -3.274 31.726 1.00 80.25 193 ALA A N 1
ATOM 1501 C CA . ALA A 1 193 ? -29.768 -3.922 32.880 1.00 80.25 193 ALA A CA 1
ATOM 1502 C C . ALA A 1 193 ? -29.911 -3.085 34.165 1.00 80.25 193 ALA A C 1
ATOM 1504 O O . ALA A 1 193 ? -30.131 -3.640 35.238 1.00 80.25 193 ALA A O 1
ATOM 1505 N N . LYS A 1 194 ? -29.879 -1.752 34.050 1.00 77.00 194 LYS A N 1
ATOM 1506 C CA . LYS A 1 194 ? -30.245 -0.784 35.098 1.00 77.00 194 LYS A CA 1
ATOM 1507 C C . LYS A 1 194 ? -31.772 -0.638 35.229 1.00 77.00 194 LYS A C 1
ATOM 1509 O O . LYS A 1 194 ? -32.282 0.479 35.314 1.00 77.00 194 LYS A O 1
ATOM 1514 N N . GLY A 1 195 ? -32.494 -1.764 35.213 1.00 62.78 195 GLY A N 1
ATOM 1515 C CA . GLY A 1 195 ? -33.948 -1.812 35.397 1.00 62.78 195 GLY A CA 1
ATOM 1516 C C . GLY A 1 195 ? -34.393 -1.043 36.650 1.00 62.78 195 GLY A C 1
ATOM 1517 O O . GLY A 1 195 ? -33.577 -0.828 37.548 1.00 62.78 195 GLY A O 1
ATOM 1518 N N . PRO A 1 196 ? -35.660 -0.590 36.703 1.00 56.34 196 PRO A N 1
ATOM 1519 C CA . PRO A 1 196 ? -36.095 0.480 37.596 1.00 56.34 196 PRO A CA 1
ATOM 1520 C C . PRO A 1 196 ? -35.654 0.221 39.035 1.00 56.34 196 PRO A C 1
ATOM 1522 O O . PRO A 1 196 ? -36.041 -0.786 39.632 1.00 56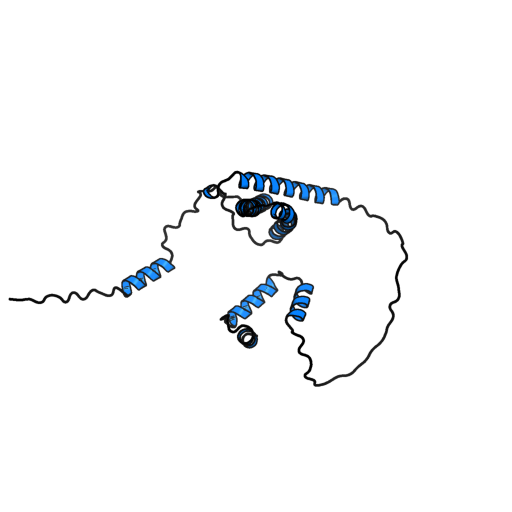.34 196 PRO A O 1
ATOM 1525 N N . TYR A 1 197 ? -34.856 1.149 39.575 1.00 51.31 197 TYR A N 1
ATOM 1526 C CA . TYR A 1 197 ? -34.485 1.164 40.987 1.00 51.31 197 TYR A CA 1
ATOM 1527 C C . TYR A 1 197 ? -35.765 1.015 41.809 1.00 51.31 197 TYR A C 1
ATOM 1529 O O . TYR A 1 197 ? -36.635 1.889 41.775 1.00 51.31 197 TYR A O 1
ATOM 1537 N N . ARG A 1 198 ? -35.900 -0.109 42.524 1.00 48.88 198 ARG A N 1
ATOM 1538 C CA . ARG A 1 198 ? -37.018 -0.311 43.443 1.00 48.88 198 ARG A CA 1
ATOM 1539 C C . ARG A 1 198 ? -36.916 0.746 44.528 1.00 48.88 198 ARG A C 1
ATOM 1541 O O . ARG A 1 198 ? -36.070 0.663 45.411 1.00 48.88 198 ARG A O 1
ATOM 1548 N N . GLN A 1 199 ? -37.798 1.733 44.453 1.00 45.03 199 GLN A N 1
ATOM 1549 C CA . GLN A 1 199 ? -37.952 2.767 45.464 1.00 45.03 199 GLN A CA 1
ATOM 1550 C C . GLN A 1 199 ? -38.740 2.195 46.654 1.00 45.03 199 GLN A C 1
ATOM 1552 O O . GLN A 1 199 ? -39.856 2.612 46.951 1.00 45.03 199 GLN A O 1
ATOM 1557 N N . THR A 1 200 ? -38.163 1.180 47.300 1.00 51.28 200 THR A N 1
ATOM 1558 C CA . THR A 1 200 ? -38.718 0.475 48.460 1.00 51.28 200 THR A CA 1
ATOM 1559 C C . THR A 1 200 ? -37.823 0.680 49.673 1.00 51.28 200 THR A C 1
ATOM 1561 O O . THR A 1 200 ? -37.266 -0.276 50.190 1.00 51.28 200 THR A O 1
ATOM 1564 N N . ASP A 1 201 ? -37.722 1.933 50.113 1.00 46.84 201 ASP A N 1
ATOM 1565 C CA . ASP A 1 201 ? -37.368 2.285 51.490 1.00 46.84 201 ASP A CA 1
ATOM 1566 C C . ASP A 1 201 ? -38.187 3.510 51.919 1.00 46.84 201 ASP A C 1
ATOM 1568 O O . ASP A 1 201 ? -37.739 4.654 51.963 1.00 46.84 201 ASP A O 1
ATOM 1572 N N . LYS A 1 202 ? -39.463 3.238 52.202 1.00 47.44 202 LYS A N 1
ATOM 1573 C CA . LYS A 1 202 ? -40.302 4.052 53.087 1.00 47.44 202 LYS A CA 1
ATOM 1574 C C . LYS A 1 202 ? -40.695 3.203 54.291 1.00 47.44 202 LYS A C 1
ATOM 1576 O O . LYS A 1 202 ? -41.871 2.916 54.497 1.00 47.44 202 LYS A O 1
ATOM 1581 N N . LEU A 1 203 ? -39.706 2.798 55.084 1.00 43.78 203 LEU A N 1
ATOM 1582 C CA . LEU A 1 203 ? -39.978 2.382 56.453 1.00 43.78 203 LEU A CA 1
ATOM 1583 C C . LEU A 1 203 ? -40.205 3.642 57.288 1.00 43.78 203 LEU A C 1
ATOM 1585 O O . LEU A 1 203 ? -39.273 4.359 5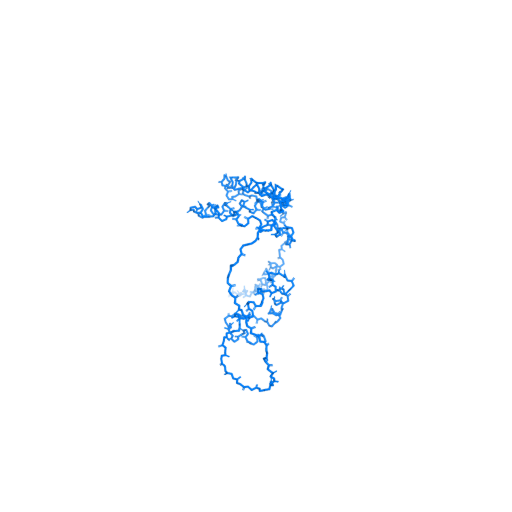7.646 1.00 43.78 203 LEU A O 1
ATOM 1589 N N . GLN A 1 204 ? -41.478 3.926 57.561 1.00 45.44 204 GLN A N 1
ATOM 1590 C CA . GLN A 1 204 ? -41.837 4.787 58.677 1.00 45.44 204 GLN A CA 1
ATOM 1591 C C . GLN A 1 204 ? -41.374 4.101 59.962 1.00 45.44 204 GLN A C 1
ATOM 1593 O O . GLN A 1 204 ? -41.806 2.987 60.249 1.00 45.44 204 GLN A O 1
ATOM 1598 N N . VAL A 1 205 ? -40.554 4.791 60.748 1.00 42.94 205 VAL A N 1
ATOM 1599 C CA . VAL A 1 205 ? -40.425 4.519 62.179 1.00 42.94 205 VAL A CA 1
ATOM 1600 C C . VAL A 1 205 ? -41.049 5.711 62.895 1.00 42.94 205 VAL A C 1
ATOM 1602 O O . VAL A 1 205 ? -40.641 6.854 62.683 1.00 42.94 205 VAL A O 1
ATOM 1605 N N . ARG A 1 206 ? -42.097 5.423 63.664 1.00 44.62 206 ARG A N 1
ATOM 1606 C CA . ARG A 1 206 ? -42.668 6.280 64.705 1.00 44.62 206 ARG A CA 1
ATOM 1607 C C . ARG A 1 206 ? -42.258 5.698 66.049 1.00 44.62 206 ARG A C 1
ATOM 1609 O O . ARG A 1 206 ? -42.180 4.451 66.105 1.00 44.62 206 ARG A O 1
#